Protein 4O66 (pdb70)

Foldseek 3Di:
DWDWDWADDDVDIDIGTADDPQLVVLQVVAPQWDADPRVRDIDGPPVCLVVSQVSQVPPPVDDDDRD/DWDWDWADDDPDIDIGTADDPQLVVQQVVFPQWDADPRVRDIDGDPVCLVVSQVSQVPDPPDDDDRD/DPDDWDWDWADDDPDIDIGTADDPQLVVLQVPFDQWDADPRVRDIDGDPVCLVVSQVSQVVDPVDDDDRD/DPDDWDWDWADDDPDIDIGTADDPQLVVLQVPAPQWDADPRRRDIDGPPVCLVVSQVSQVVDPVDDDDRD

Solvent-accessible surface area: 13552 Å² total; per-residue (Å²): 152,15,120,4,16,6,14,105,6,37,93,64,0,50,0,18,12,31,40,34,164,62,0,57,64,15,0,128,79,10,115,27,109,85,92,41,57,36,18,81,7,20,24,0,27,54,96,9,38,126,48,0,41,134,32,6,134,118,36,96,46,6,33,12,48,88,76,153,18,127,4,19,5,14,102,10,30,93,71,0,60,0,18,10,31,39,32,163,61,0,58,65,16,0,124,78,9,113,29,110,48,91,36,39,26,17,88,8,22,20,0,26,55,96,10,39,99,51,0,42,63,22,7,134,175,33,104,47,6,36,12,109,81,79,96,97,44,102,10,86,4,17,6,14,103,6,36,92,59,0,51,0,16,9,26,20,5,136,59,0,57,64,17,0,122,80,9,115,29,109,87,92,42,55,34,16,85,8,22,24,0,27,57,94,9,40,100,50,0,43,61,31,6,89,189,37,107,44,7,33,12,49,86,76,35,126,34,109,1,108,5,20,6,20,103,11,31,96,71,0,60,0,17,9,30,28,1,110,50,0,58,66,14,0,124,79,9,115,29,108,51,90,39,56,30,17,50,8,22,21,0,26,55,96,10,39,99,51,0,44,64,33,6,134,117,37,105,28,6,36,12,119,86,80

Secondary structure (DSSP, 8-state):
-EEEEEEEETTEEEEEE---HHHHHHHHH-TT-EEETTTTEEEEEGGGHHHHHHHHTT-TTEEEE--/-EEEEEEEETTEEEEEE---HHHHHHHHHSTT-EEETTTTEEEEEGGGHHHHHHHHTT-TTEEEE--/----EEEEEEEETTEEEEEE---HHHHHHHHH-TT-EEETTTTEEEEEGGGHHHHHHHHTT-TTEEEE--/--S-EEEEEEEETTEEEEEE---HHHHHHHHHSTT-EEETTTTEEEEEGGGHHHHHHHHTT-TTEEEE--

Sequence (274 aa):
FLRGACIKTGDRFRVKIGYNQELIAVFKSLPSRHYDSFTKTWDFSMSDYRALMKAVERLSTVSLKPLFLRGACIKTGDRFRVKIGYNQELIAVFKSLPSRHYDSFTKTWDFSMSDYRALMKAVERLSTVSLKPLNTGFLRGACIKTGDRFRVKIGYNQELIAVFKSLPSRHYDSFTKTWDFSMSDYRALMKAVERLSTVSLKPLNTGFLRGACIKTGDRFRVKIGYNQELIAVFKSLPSRHYDSFTKTWDFSMSDYRALMKAVERLSTVSLKPL

InterPro domains:
  IPR000330 SNF2, N-terminal domain [PF00176] (398-632)
  IPR001650 Helicase, C-terminal domain-like [PF00271] (673-780)
  IPR001650 Helicase, C-terminal domain-like [PS51194] (674-827)
  IPR001650 Helicase, C-terminal domain-like [SM00490] (697-780)
  IPR010003 HARP domain [PF07443] (214-268)
  IPR010003 HARP domain [PF07443] (302-356)
  IPR010003 HARP domain [PS51467] (199-269)
  IPR010003 HARP domain [PS51467] (286-357)
  IPR014001 Helicase superfamily 1/2, ATP-binding domain [PS51192] (404-559)
  IPR014001 Helicase superfamily 1/2, ATP-binding domain [SM00487] (391-564)
  IPR027417 P-loop containing nucleoside triphosphate hydrolase [G3DSA:3.40.50.300] (603-865)
  IPR027417 P-loop containing nucleoside triphosphate hydrolase [SSF52540] (394-604)
  IPR027417 P-loop containing nucleoside triphosphate hydrolase [SSF52540] (501-812)
  IPR038718 SNF2-like, N-terminal domain superfamily [G3DSA:3.40.50.10810] (365-577)
  IPR049730 SNF2/RAD5-like, C-terminal helicase domain [cd18793] (666-791)

Organism: Mus musculus (NCBI:txid10090)

Radius of gyration: 20.02 Å; Cα contacts (8 Å, |Δi|>4): 522; chains: 4; bounding box: 41×41×55 Å

Structure (mmCIF, N/CA/C/O backbone):
data_4O66
#
_entry.id   4O66
#
_cell.length_a   56.511
_cell.length_b   56.634
_cell.length_c   104.321
_cell.angle_alpha   90.00
_cell.angle_beta   90.00
_cell.angle_gamma   90.00
#
_symmetry.space_group_name_H-M   'P 21 21 21'
#
loop_
_entity.id
_entity.type
_entity.pdbx_description
1 polymer 'SWI/SNF-related matrix-associated actin-dependent regulator of chromatin subfamily A-like protein 1'
2 non-polymer 'SULFATE ION'
3 non-polymer 'SODIUM ION'
4 water water
#
loop_
_atom_site.group_PDB
_atom_site.id
_atom_site.type_symbol
_atom_site.label_atom_id
_atom_site.label_alt_id
_atom_site.label_comp_id
_atom_site.label_asym_id
_atom_site.label_entity_id
_atom_site.label_seq_id
_atom_site.pdbx_PDB_ins_code
_atom_site.Cartn_x
_atom_site.Cartn_y
_atom_site.Cartn_z
_atom_site.occupancy
_atom_site.B_iso_or_equiv
_atom_site.auth_seq_id
_atom_site.auth_comp_id
_atom_site.auth_asym_id
_atom_site.auth_atom_id
_atom_site.pdbx_PDB_model_num
ATOM 1 N N . PHE A 1 10 ? 4.812 1.217 26.633 1.00 39.26 202 PHE A N 1
ATOM 2 C CA . PHE A 1 10 ? 5.644 0.214 25.973 1.00 39.29 202 PHE A CA 1
ATOM 3 C C . PHE A 1 10 ? 4.988 -0.273 24.696 1.00 38.96 202 PHE A C 1
ATOM 4 O O . PHE A 1 10 ? 3.778 -0.515 24.680 1.00 38.38 202 PHE A O 1
ATOM 12 N N . LEU A 1 11 ? 5.796 -0.415 23.644 1.00 32.51 203 LEU A N 1
ATOM 13 C CA . LEU A 1 11 ? 5.345 -0.931 22.345 1.00 21.26 203 LEU A CA 1
ATOM 14 C C . LEU A 1 11 ? 6.202 -2.080 21.830 1.00 28.64 203 LEU A C 1
ATOM 15 O O . LEU A 1 11 ? 7.428 -1.998 21.853 1.00 32.17 203 LEU A O 1
ATOM 20 N N . ARG A 1 12 ? 5.558 -3.143 21.362 1.00 21.26 204 ARG A N 1
ATOM 21 C CA . ARG A 1 12 ? 6.252 -4.170 20.588 1.00 31.28 204 ARG A CA 1
ATOM 22 C C . ARG A 1 12 ? 5.934 -4.032 19.083 1.00 21.84 204 ARG A C 1
ATOM 23 O O . ARG A 1 12 ? 4.768 -3.918 18.712 1.00 21.56 204 ARG A O 1
ATOM 31 N N . GLY A 1 13 ? 6.967 -4.054 18.236 1.00 21.62 205 GLY A N 1
ATOM 32 C CA . GLY A 1 13 ? 6.801 -3.906 16.795 1.00 24.27 205 GLY A CA 1
ATOM 33 C C . GLY A 1 13 ? 7.756 -4.797 16.039 1.00 25.41 205 GLY A C 1
ATOM 34 O O . GLY A 1 13 ? 8.375 -5.667 16.636 1.00 19.08 205 GLY A O 1
ATOM 35 N N . ALA A 1 14 ? 7.890 -4.573 14.736 1.00 19.53 206 ALA A N 1
ATOM 36 C CA . ALA A 1 14 ? 8.656 -5.451 13.888 1.00 12.90 206 ALA A CA 1
ATOM 37 C C . ALA A 1 14 ? 9.218 -4.686 12.713 1.00 17.44 206 ALA A C 1
ATOM 38 O O . ALA A 1 14 ? 8.558 -3.785 12.197 1.00 16.37 206 ALA A O 1
ATOM 40 N N . CYS A 1 15 ? 10.437 -5.042 12.298 1.00 18.32 207 CYS A N 1
ATOM 41 C CA . CYS A 1 15 ? 11.015 -4.521 11.051 1.00 18.56 207 CYS A CA 1
ATOM 42 C C . CYS A 1 15 ? 10.587 -5.443 9.944 1.00 15.63 207 CYS A C 1
ATOM 43 O O . CYS A 1 15 ? 10.573 -6.658 10.146 1.00 16.72 207 CYS A O 1
ATOM 46 N N . ILE A 1 16 ? 10.202 -4.862 8.808 1.00 17.20 208 ILE A N 1
ATOM 47 C CA . ILE A 1 16 ? 9.690 -5.577 7.638 1.00 11.83 208 ILE A CA 1
ATOM 48 C C . ILE A 1 16 ? 10.558 -5.218 6.456 1.00 14.60 208 ILE A C 1
ATOM 49 O O . ILE A 1 16 ? 10.568 -4.073 6.042 1.00 13.23 208 ILE A O 1
ATOM 54 N N . LYS A 1 17 ? 11.272 -6.187 5.903 1.00 15.48 209 LYS A N 1
ATOM 55 C CA . LYS A 1 17 ? 12.179 -5.909 4.796 1.00 12.48 209 LYS A CA 1
ATOM 56 C C . LYS A 1 17 ? 11.404 -5.654 3.494 1.00 12.89 209 LYS A C 1
ATOM 57 O O . LYS A 1 17 ? 10.476 -6.409 3.152 1.00 16.69 209 LYS A O 1
ATOM 63 N N . THR A 1 18 ? 11.785 -4.592 2.799 1.00 14.44 210 THR A N 1
ATOM 64 C CA . THR A 1 18 ? 11.229 -4.225 1.512 1.00 12.88 210 THR A CA 1
ATOM 65 C C . THR A 1 18 ? 12.379 -3.871 0.590 1.00 16.47 210 THR A C 1
ATOM 66 O O . THR A 1 18 ? 12.727 -2.701 0.444 1.00 18.55 210 THR A O 1
ATOM 70 N N . GLY A 1 19 ? 12.987 -4.883 -0.033 1.00 19.16 211 GLY A N 1
ATOM 71 C CA . GLY A 1 19 ? 14.147 -4.634 -0.879 1.00 20.13 211 GLY A CA 1
ATOM 72 C C . GLY A 1 19 ? 15.328 -4.181 -0.041 1.00 25.27 211 GLY A C 1
ATOM 73 O O . GLY A 1 19 ? 15.657 -4.806 0.962 1.00 29.70 211 GLY A O 1
ATOM 74 N N . ASP A 1 20 ? 15.976 -3.093 -0.437 1.00 22.72 212 ASP A N 1
ATOM 75 C CA . ASP A 1 20 ? 17.129 -2.633 0.310 1.00 25.03 212 ASP A CA 1
ATOM 76 C C . ASP A 1 20 ? 16.695 -1.562 1.293 1.00 20.01 212 ASP A C 1
ATOM 77 O O . ASP A 1 20 ? 17.507 -0.741 1.706 1.00 20.13 212 ASP A O 1
ATOM 82 N N . ARG A 1 21 ? 15.401 -1.553 1.630 1.00 15.52 213 ARG A N 1
ATOM 83 C CA . ARG A 1 21 ? 14.901 -0.679 2.685 1.00 12.28 213 ARG A CA 1
ATOM 84 C C . ARG A 1 21 ? 14.088 -1.552 3.616 1.00 16.74 213 ARG A C 1
ATOM 85 O O . ARG A 1 21 ? 13.859 -2.731 3.318 1.00 18.02 213 ARG A O 1
ATOM 93 N N . PHE A 1 22 ? 13.650 -0.994 4.742 1.00 13.68 214 PHE A N 1
ATOM 94 C CA . PHE A 1 22 ? 12.766 -1.717 5.641 1.00 10.74 214 PHE A CA 1
ATOM 95 C C . PHE A 1 22 ? 11.823 -0.730 6.293 1.00 11.45 214 PHE A C 1
ATOM 96 O O . PHE A 1 22 ? 12.158 0.446 6.382 1.00 14.82 214 PHE A O 1
ATOM 104 N N . ARG A 1 23 ? 10.659 -1.219 6.743 1.00 16.40 215 ARG A N 1
ATOM 105 C CA . ARG A 1 23 ? 9.641 -0.429 7.442 1.00 13.42 215 ARG A CA 1
ATOM 106 C C . ARG A 1 23 ? 9.545 -0.861 8.891 1.00 12.11 215 ARG A C 1
ATOM 107 O O . ARG A 1 23 ? 9.834 -2.007 9.213 1.00 15.41 215 ARG A O 1
ATOM 115 N N . VAL A 1 24 ? 9.142 0.036 9.783 1.00 10.12 216 VAL A N 1
ATOM 116 C CA . VAL A 1 24 ? 8.903 -0.381 11.158 1.00 9.40 216 VAL A CA 1
ATOM 117 C C . VAL A 1 24 ? 7.400 -0.337 11.411 1.00 15.01 216 VAL A C 1
ATOM 118 O O . VAL A 1 24 ? 6.786 0.684 11.212 1.00 13.42 216 VAL A O 1
ATOM 122 N N . LYS A 1 25 ? 6.828 -1.472 11.823 1.00 19.61 217 LYS A N 1
ATOM 123 C CA . LYS A 1 25 ? 5.379 -1.627 12.030 1.00 16.56 217 LYS A CA 1
ATOM 124 C C . LYS A 1 25 ? 5.091 -1.927 13.477 1.00 24.51 217 LYS A C 1
ATOM 125 O O . LYS A 1 25 ? 5.695 -2.847 14.022 1.00 21.88 217 LYS A O 1
ATOM 131 N N . ILE A 1 26 ? 4.171 -1.190 14.105 1.00 16.34 218 ILE A N 1
ATOM 132 C CA . ILE A 1 26 ? 3.824 -1.487 15.505 1.00 20.34 218 ILE A CA 1
ATOM 133 C C . ILE A 1 26 ? 2.673 -2.497 15.615 1.00 18.24 218 ILE A C 1
ATOM 134 O O . ILE A 1 26 ? 1.678 -2.394 14.922 1.00 21.04 218 ILE A O 1
ATOM 139 N N . GLY A 1 27 ? 2.849 -3.504 16.460 1.00 20.27 219 GLY A N 1
ATOM 140 C CA . GLY A 1 27 ? 1.905 -4.614 16.541 1.00 12.20 219 GLY A CA 1
ATOM 141 C C . GLY A 1 27 ? 0.596 -4.197 17.199 1.00 18.88 219 GLY A C 1
ATOM 142 O O . GLY A 1 27 ? 0.507 -3.127 17.805 1.00 20.64 219 GLY A O 1
ATOM 143 N N . TYR A 1 28 ? -0.403 -5.068 17.111 1.00 16.19 220 TYR A N 1
ATOM 144 C CA . TYR A 1 28 ? -1.715 -4.865 17.724 1.00 19.13 220 TYR A CA 1
ATOM 145 C C . TYR A 1 28 ? -1.706 -5.496 19.108 1.00 24.73 220 TYR A C 1
ATOM 146 O O . TYR A 1 28 ? -0.657 -5.975 19.538 1.00 27.52 220 TYR A O 1
ATOM 155 N N . ASN A 1 29 ? -2.839 -5.490 19.806 1.00 25.08 221 ASN A N 1
ATOM 156 C CA . ASN A 1 29 ? -2.957 -6.222 21.072 1.00 19.16 221 ASN A CA 1
ATOM 157 C C . ASN A 1 29 ? -4.079 -7.242 20.979 1.00 21.95 221 ASN A C 1
ATOM 158 O O . ASN A 1 29 ? -4.761 -7.308 19.963 1.00 22.97 221 ASN A O 1
ATOM 163 N N . GLN A 1 30 ? -4.237 -8.057 22.012 1.00 23.19 222 GLN A N 1
ATOM 164 C CA . GLN A 1 30 ? -5.171 -9.169 21.986 1.00 16.77 222 GLN A CA 1
ATOM 165 C C . GLN A 1 30 ? -6.610 -8.705 21.766 1.00 19.79 222 GLN A C 1
ATOM 166 O O . GLN A 1 30 ? -7.334 -9.268 20.952 1.00 24.71 222 GLN A O 1
ATOM 172 N N . GLU A 1 31 ? -7.017 -7.662 22.476 1.00 21.25 223 GLU A N 1
ATOM 173 C CA . GLU A 1 31 ? -8.376 -7.137 22.376 1.00 28.56 223 GLU A CA 1
ATOM 174 C C . GLU A 1 31 ? -8.754 -6.711 20.989 1.00 26.91 223 GLU A C 1
ATOM 175 O O . GLU A 1 31 ? -9.847 -6.997 20.514 1.00 28.97 223 GLU A O 1
ATOM 181 N N . LEU A 1 32 ? -7.840 -5.986 20.361 1.00 26.81 224 LEU A N 1
ATOM 182 C CA . LEU A 1 32 ? -8.059 -5.404 19.051 1.00 23.99 224 LEU A CA 1
ATOM 183 C C . LEU A 1 32 ? -8.175 -6.472 18.001 1.00 12.27 224 LEU A C 1
ATOM 184 O O . LEU A 1 32 ? -9.066 -6.440 17.184 1.00 15.07 224 LEU A O 1
ATOM 189 N N . ILE A 1 33 ? -7.272 -7.438 18.035 1.00 23.58 225 ILE A N 1
ATOM 190 C CA . ILE A 1 33 ? -7.335 -8.542 17.093 1.00 22.09 225 ILE A CA 1
ATOM 191 C C . ILE A 1 33 ? -8.654 -9.314 17.233 1.00 17.80 225 ILE A C 1
ATOM 192 O O . ILE A 1 33 ? -9.213 -9.773 16.245 1.00 20.31 225 ILE A O 1
ATOM 197 N N . ALA A 1 34 ? -9.145 -9.455 18.463 1.00 19.88 226 ALA A N 1
ATOM 198 C CA . ALA A 1 34 ? -10.424 -10.096 18.690 1.00 16.51 226 ALA A CA 1
ATOM 199 C C . ALA A 1 34 ? -11.540 -9.335 17.965 1.00 21.75 226 ALA A C 1
ATOM 200 O O . ALA A 1 34 ? -12.371 -9.953 17.312 1.00 26.42 226 ALA A O 1
ATOM 202 N N . VAL A 1 35 ? -11.544 -8.000 18.075 1.00 16.58 227 VAL A N 1
ATOM 203 C CA . VAL A 1 35 ? -12.487 -7.179 17.326 1.00 16.04 227 VAL A CA 1
ATOM 204 C C . VAL A 1 35 ? -12.304 -7.434 15.844 1.00 13.50 227 VAL A C 1
ATOM 205 O O . VAL A 1 35 ? -13.274 -7.684 15.139 1.00 21.11 227 VAL A O 1
ATOM 209 N N . PHE A 1 36 ? -11.062 -7.387 15.370 1.00 16.05 228 PHE A N 1
ATOM 210 C CA . PHE A 1 36 ? -10.785 -7.587 13.945 1.00 13.16 228 PHE A CA 1
ATOM 211 C C . PHE A 1 36 ? -11.373 -8.879 13.422 1.00 15.49 228 PHE A C 1
ATOM 212 O O . PHE A 1 36 ? -11.900 -8.913 12.337 1.00 21.22 228 PHE A O 1
ATOM 220 N N . LYS A 1 37 ? -11.242 -9.964 14.173 1.00 19.11 229 LYS A N 1
ATOM 221 C CA . LYS A 1 37 ? -11.679 -11.270 13.696 1.00 18.19 229 LYS A CA 1
ATOM 222 C C . LYS A 1 37 ? -13.188 -11.448 13.781 1.00 19.19 229 LYS A C 1
ATOM 223 O O . LYS A 1 37 ? -13.752 -12.398 13.241 1.00 26.25 229 LYS A O 1
ATOM 229 N N . SER A 1 38 ? -13.854 -10.507 14.439 1.00 28.43 230 SER A N 1
ATOM 230 C CA . SER A 1 38 ? -15.309 -10.488 14.517 1.00 17.21 230 SER A CA 1
ATOM 231 C C . SER A 1 38 ? -15.962 -9.807 13.325 1.00 17.52 230 SER A C 1
ATOM 232 O O . SER A 1 38 ? -17.151 -9.937 13.085 1.00 20.09 230 SER A O 1
ATOM 235 N N . LEU A 1 39 ? -15.160 -9.095 12.549 1.00 22.38 231 LEU A N 1
ATOM 236 C CA . LEU A 1 39 ? -15.673 -8.322 11.447 1.00 15.70 231 LEU A CA 1
ATOM 237 C C . LEU A 1 39 ? -15.677 -9.118 10.153 1.00 15.06 231 LEU A C 1
ATOM 238 O O . LEU A 1 39 ? -14.656 -9.677 9.748 1.00 13.87 231 LEU A O 1
ATOM 243 N N . PRO A 1 40 ? -16.830 -9.177 9.488 1.00 13.40 232 PRO A N 1
ATOM 244 C CA . PRO A 1 40 ? -16.950 -10.017 8.295 1.00 14.03 232 PRO A CA 1
ATOM 245 C C . PRO A 1 40 ? -16.048 -9.641 7.103 1.00 14.80 232 PRO A C 1
ATOM 246 O O . PRO A 1 40 ? -15.663 -10.555 6.376 1.00 18.94 232 PRO A O 1
ATOM 250 N N . SER A 1 41 ? -15.683 -8.370 6.905 1.00 16.85 233 SER A N 1
ATOM 251 C CA . SER A 1 41 ? -14.893 -7.965 5.729 1.00 12.52 233 SER A CA 1
ATOM 252 C C . SER A 1 41 ? -13.394 -7.923 5.979 1.00 13.09 233 SER A C 1
ATOM 253 O O . SER A 1 41 ? -12.647 -7.503 5.110 1.00 13.29 233 SER A O 1
ATOM 256 N N . ARG A 1 42 ? -12.976 -8.385 7.146 1.00 18.28 234 ARG A N 1
ATOM 257 C CA . ARG A 1 42 ? -11.581 -8.367 7.589 1.00 15.52 234 ARG A CA 1
ATOM 258 C C . ARG A 1 42 ? -10.619 -9.016 6.595 1.00 16.79 234 ARG A C 1
ATOM 259 O O . ARG A 1 42 ? -10.936 -9.998 5.924 1.00 16.05 234 ARG A O 1
ATOM 267 N N . HIS A 1 43 ? -9.431 -8.433 6.508 1.00 14.05 235 HIS A N 1
ATOM 268 C CA . HIS A 1 43 ? -8.344 -8.973 5.705 1.00 14.15 235 HIS A CA 1
ATOM 269 C C . HIS A 1 43 ? -7.042 -8.693 6.418 1.00 11.15 235 HIS A C 1
ATOM 270 O O . HIS A 1 43 ? -6.788 -7.585 6.810 1.00 10.67 235 HIS A O 1
ATOM 277 N N . TYR A 1 44 ? -6.238 -9.732 6.626 1.00 10.84 236 TYR A N 1
ATOM 278 C CA . TYR A 1 44 ? -4.892 -9.527 7.149 1.00 13.77 236 TYR A CA 1
ATOM 279 C C . TYR A 1 44 ? -3.829 -9.681 6.070 1.00 11.29 236 TYR A C 1
ATOM 280 O O . TYR A 1 44 ? -3.784 -10.686 5.356 1.00 9.50 236 TYR A O 1
ATOM 289 N N . ASP A 1 45 ? -2.989 -8.660 5.933 1.00 12.44 237 ASP A N 1
ATOM 290 C CA . ASP A 1 45 ? -1.837 -8.722 5.050 1.00 12.76 237 ASP A CA 1
ATOM 291 C C . ASP A 1 45 ? -0.659 -9.217 5.854 1.00 14.36 237 ASP A C 1
ATOM 292 O O . ASP A 1 45 ? -0.143 -8.458 6.666 1.00 15.14 237 ASP A O 1
ATOM 297 N N . SER A 1 46 ? -0.247 -10.472 5.640 1.00 12.60 238 SER A N 1
ATOM 298 C CA . SER A 1 46 ? 0.829 -11.054 6.447 1.00 22.31 238 SER A CA 1
ATOM 299 C C . SER A 1 46 ? 2.217 -10.537 6.069 1.00 14.77 238 SER A C 1
ATOM 300 O O . SER A 1 46 ? 3.148 -10.667 6.850 1.00 20.59 238 SER A O 1
ATOM 303 N N . PHE A 1 47 ? 2.347 -9.957 4.875 1.00 10.83 239 PHE A N 1
ATOM 304 C CA . PHE A 1 47 ? 3.576 -9.265 4.488 1.00 13.73 239 PHE A CA 1
ATOM 305 C C . PHE A 1 47 ? 3.712 -7.925 5.228 1.00 9.35 239 PHE A C 1
ATOM 306 O O . PHE A 1 47 ? 4.698 -7.703 5.871 1.00 19.42 239 PHE A O 1
ATOM 314 N N . THR A 1 48 ? 2.705 -7.054 5.171 1.00 14.95 240 THR A N 1
ATOM 315 C CA . THR A 1 48 ? 2.809 -5.766 5.840 1.00 10.97 240 THR A CA 1
ATOM 316 C C . THR A 1 48 ? 2.424 -5.774 7.303 1.00 9.02 240 THR A C 1
ATOM 317 O O . THR A 1 48 ? 2.647 -4.789 7.991 1.00 15.63 240 THR A O 1
ATOM 321 N N . LYS A 1 49 ? 1.889 -6.891 7.769 1.00 9.24 241 LYS A N 1
ATOM 322 C CA . LYS A 1 49 ? 1.420 -7.029 9.153 1.00 16.73 241 LYS A CA 1
ATOM 323 C C . LYS A 1 49 ? 0.278 -6.037 9.497 1.00 15.81 241 LYS A C 1
ATOM 324 O O . LYS A 1 49 ? 0.175 -5.539 10.629 1.00 18.07 241 LYS A O 1
ATOM 330 N N . THR A 1 50 ? -0.562 -5.761 8.500 1.00 12.20 242 THR A N 1
ATOM 331 C CA . THR A 1 50 ? -1.642 -4.767 8.640 1.00 12.97 242 THR A CA 1
ATOM 332 C C . THR A 1 50 ? -3.004 -5.360 8.316 1.00 10.15 242 THR A C 1
ATOM 333 O O . THR A 1 50 ? -3.115 -6.108 7.364 1.00 13.11 242 THR A O 1
ATOM 337 N N . TRP A 1 51 ? -4.027 -4.961 9.078 1.00 10.24 243 TRP A N 1
ATOM 338 C CA . TRP A 1 51 ? -5.420 -5.376 8.860 1.00 12.46 243 TRP A CA 1
ATOM 339 C C . TRP A 1 51 ? -6.189 -4.328 8.081 1.00 8.18 243 TRP A C 1
ATOM 340 O O . TRP A 1 51 ? -6.058 -3.141 8.341 1.00 14.40 243 TRP A O 1
ATOM 351 N N . ASP A 1 52 ? -6.961 -4.743 7.107 1.00 10.36 244 ASP A N 1
ATOM 352 C CA . ASP A 1 52 ? -7.860 -3.789 6.481 1.00 11.63 244 ASP A CA 1
ATOM 353 C C . ASP A 1 52 ? -9.267 -4.362 6.399 1.00 11.77 244 ASP A C 1
ATOM 354 O O . ASP A 1 52 ? -9.466 -5.582 6.532 1.00 15.92 244 ASP A O 1
ATOM 359 N N . PHE A 1 53 ? -10.234 -3.484 6.170 1.00 13.92 245 PHE A N 1
ATOM 360 C CA . PHE A 1 53 ? -11.662 -3.770 6.268 1.00 9.74 245 PHE A CA 1
ATOM 361 C C . PHE A 1 53 ? -12.421 -2.998 5.201 1.00 10.19 245 PHE A C 1
ATOM 362 O O . PHE A 1 53 ? -11.942 -1.993 4.741 1.00 11.95 245 PHE A O 1
ATOM 370 N N . SER A 1 54 ? -13.593 -3.476 4.794 1.00 13.00 246 SER A N 1
ATOM 371 C CA . SER A 1 54 ? -14.514 -2.662 4.021 1.00 15.20 246 SER A CA 1
ATOM 372 C C . SER A 1 54 ? -14.983 -1.459 4.854 1.00 11.77 246 SER A C 1
ATOM 373 O O . SER A 1 54 ? -15.087 -1.522 6.077 1.00 11.08 246 SER A O 1
ATOM 376 N N . MET A 1 55 ? -15.253 -0.348 4.190 1.00 16.31 247 MET A N 1
ATOM 377 C CA . MET A 1 55 ? -15.951 0.744 4.848 1.00 11.95 247 MET A CA 1
ATOM 378 C C . MET A 1 55 ? -17.283 0.282 5.480 1.00 14.15 247 MET A C 1
ATOM 379 O O . MET A 1 55 ? -17.760 0.852 6.463 1.00 13.80 247 MET A O 1
ATOM 384 N N . SER A 1 56 ? -17.874 -0.775 4.945 1.00 13.56 248 SER A N 1
ATOM 385 C CA . SER A 1 56 ? -19.099 -1.321 5.531 1.00 16.51 248 SER A CA 1
ATOM 386 C C . SER A 1 56 ? -18.895 -1.774 6.981 1.00 20.78 248 SER A C 1
ATOM 387 O O . SER A 1 56 ? -19.851 -1.814 7.757 1.00 17.17 248 SER A O 1
ATOM 390 N N . ASP A 1 57 ? -17.647 -2.073 7.367 1.00 15.81 249 ASP A N 1
ATOM 391 C CA . ASP A 1 57 ? -17.366 -2.452 8.746 1.00 10.69 249 ASP A CA 1
ATOM 392 C C . ASP A 1 57 ? -16.836 -1.356 9.618 1.00 13.02 249 ASP A C 1
ATOM 393 O O . ASP A 1 57 ? -16.546 -1.609 10.776 1.00 16.24 249 ASP A O 1
ATOM 398 N N . TYR A 1 58 ? -16.721 -0.145 9.084 1.00 10.30 250 TYR A N 1
ATOM 399 C CA . TYR A 1 58 ? -16.074 0.939 9.821 1.00 10.77 250 TYR A CA 1
ATOM 400 C C . TYR A 1 58 ? -16.802 1.289 11.103 1.00 11.13 250 TYR A C 1
ATOM 401 O O . TYR A 1 58 ? -16.180 1.378 12.172 1.00 11.37 250 TYR A O 1
ATOM 410 N N . ARG A 1 59 ? -18.120 1.487 11.011 1.00 14.39 251 ARG A N 1
ATOM 411 C CA . ARG A 1 59 ? -18.900 1.914 12.181 1.00 12.85 251 ARG A CA 1
ATOM 412 C C . ARG A 1 59 ? -18.854 0.833 13.283 1.00 16.06 251 ARG A C 1
ATOM 413 O O . ARG A 1 59 ? -18.691 1.143 14.456 1.00 19.47 251 ARG A O 1
ATOM 417 N N . ALA A 1 60 ? -18.946 -0.430 12.888 1.00 19.14 252 ALA A N 1
ATOM 418 C CA . ALA A 1 60 ? -18.871 -1.552 13.825 1.00 20.20 252 ALA A CA 1
ATOM 419 C C . ALA A 1 60 ? -17.530 -1.606 14.522 1.00 21.07 252 ALA A C 1
ATOM 420 O O . ALA A 1 60 ? -17.475 -1.806 15.733 1.00 21.21 252 ALA A O 1
ATOM 422 N N . LEU A 1 61 ? -16.440 -1.428 13.774 1.00 15.07 253 LEU A N 1
ATOM 423 C CA . LEU A 1 61 ? -15.121 -1.408 14.377 1.00 7.37 253 LEU A CA 1
ATOM 424 C C . LEU A 1 61 ? -14.988 -0.326 15.431 1.00 20.89 253 LEU A C 1
ATOM 425 O O . LEU A 1 61 ? -14.504 -0.575 16.548 1.00 22.15 253 LEU A O 1
ATOM 430 N N . MET A 1 62 ? -15.448 0.878 15.088 1.00 12.20 254 MET A N 1
ATOM 431 C CA . MET A 1 62 ? -15.242 2.011 15.946 1.00 21.44 254 MET A CA 1
ATOM 432 C C . MET A 1 62 ? -16.088 1.837 17.212 1.00 17.30 254 MET A C 1
ATOM 433 O O . MET A 1 62 ? -15.669 2.203 18.327 1.00 20.31 254 MET A O 1
ATOM 438 N N . LYS A 1 63 ? -17.265 1.240 17.031 1.00 25.29 255 LYS A N 1
ATOM 439 C CA . LYS A 1 63 ? -18.188 0.935 18.130 1.00 20.60 255 LYS A CA 1
ATOM 440 C C . LYS A 1 63 ? -17.628 -0.106 19.084 1.00 24.14 255 LYS A C 1
ATOM 441 O O . LYS A 1 63 ? -17.789 0.022 20.289 1.00 26.95 255 LYS A O 1
ATOM 447 N N . ALA A 1 64 ? -16.965 -1.139 18.560 1.00 19.04 256 ALA A N 1
ATOM 448 C CA . ALA A 1 64 ? -16.372 -2.139 19.446 1.00 20.11 256 ALA A CA 1
ATOM 449 C C . ALA A 1 64 ? -15.186 -1.574 20.193 1.00 29.09 256 ALA A C 1
ATOM 450 O O . ALA A 1 64 ? -14.931 -1.932 21.339 1.00 34.08 256 ALA A O 1
ATOM 452 N N . VAL A 1 65 ? -14.453 -0.682 19.548 1.00 22.14 257 VAL A N 1
ATOM 453 C CA . VAL A 1 65 ? -13.236 -0.165 20.143 1.00 23.69 257 VAL A CA 1
ATOM 454 C C . VAL A 1 65 ? -13.515 0.855 21.265 1.00 28.63 257 VAL A C 1
ATOM 455 O O . VAL A 1 65 ? -12.737 1.008 22.206 1.00 38.12 257 VAL A O 1
ATOM 459 N N . GLU A 1 66 ? -14.649 1.535 21.186 1.00 34.88 258 GLU A N 1
ATOM 460 C CA . GLU A 1 66 ? -14.998 2.504 22.209 1.00 42.23 258 GLU A CA 1
ATOM 461 C C . GLU A 1 66 ? -15.219 1.815 23.555 1.00 35.18 258 GLU A C 1
ATOM 462 O O . GLU A 1 66 ? -15.193 2.460 24.603 1.00 48.47 258 GLU A O 1
ATOM 468 N N . ARG A 1 67 ? -15.401 0.497 23.514 1.00 40.15 259 ARG A N 1
ATOM 469 C CA . ARG A 1 67 ? -15.673 -0.313 24.702 1.00 37.53 259 ARG A CA 1
ATOM 470 C C . ARG A 1 67 ? -14.405 -0.927 25.267 1.00 39.51 259 ARG A C 1
ATOM 471 O O . ARG A 1 67 ? -14.406 -1.545 26.338 1.00 39.98 259 ARG A O 1
ATOM 475 N N . LEU A 1 68 ? -13.318 -0.756 24.532 1.00 35.19 260 LEU A N 1
ATOM 476 C CA . LEU A 1 68 ? -12.038 -1.262 24.965 1.00 29.28 260 LEU A CA 1
ATOM 477 C C . LEU A 1 68 ? -11.267 -0.139 25.624 1.00 44.85 260 LEU A C 1
ATOM 478 O O . LEU A 1 68 ? -11.066 0.924 25.033 1.00 42.26 260 LEU A O 1
ATOM 483 N N . SER A 1 69 ? -10.842 -0.376 26.855 1.00 43.98 261 SER A N 1
ATOM 484 C CA . SER A 1 69 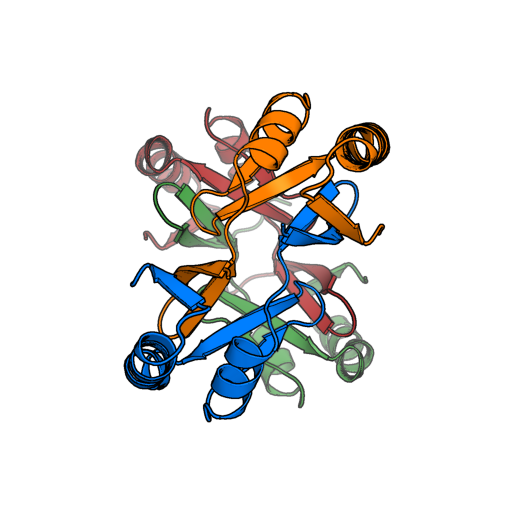? -10.114 0.629 27.587 1.00 33.02 261 SER A CA 1
ATOM 485 C C . SER A 1 69 ? -8.648 0.584 27.208 1.00 35.14 261 SER A C 1
ATOM 486 O O . SER A 1 69 ? -7.891 1.479 27.561 1.00 38.20 261 SER A O 1
ATOM 488 N N . THR A 1 70 ? -8.234 -0.444 26.479 1.00 31.33 262 THR A N 1
ATOM 489 C CA . THR A 1 70 ? -6.831 -0.515 26.088 1.00 41.24 262 THR A CA 1
ATOM 490 C C . THR A 1 70 ? -6.585 -0.141 24.638 1.00 31.76 262 THR A C 1
ATOM 491 O O . THR A 1 70 ? -5.468 -0.264 24.168 1.00 44.75 262 THR A O 1
ATOM 495 N N . VAL A 1 71 ? -7.620 0.306 23.931 1.00 38.48 263 VAL A N 1
ATOM 496 C CA . VAL A 1 71 ? -7.461 0.742 22.538 1.00 46.86 263 VAL A CA 1
ATOM 497 C C . VAL A 1 71 ? -8.183 2.058 22.272 1.00 34.76 263 VAL A C 1
ATOM 498 O O . VAL A 1 71 ? -9.318 2.252 22.697 1.00 41.62 263 VAL A O 1
ATOM 502 N N . SER A 1 72 ? -7.517 2.961 21.567 1.00 38.20 264 SER A N 1
ATOM 503 C CA . SER A 1 72 ? -8.135 4.205 21.133 1.00 33.45 264 SER A CA 1
ATOM 504 C C . SER A 1 72 ? -7.798 4.456 19.664 1.00 32.64 264 SER A C 1
ATOM 505 O O . SER A 1 72 ? -6.622 4.475 19.326 1.00 22.17 264 SER A O 1
ATOM 508 N N . LEU A 1 73 ? -8.793 4.633 18.788 1.00 16.31 265 LEU A N 1
ATOM 509 C CA . LEU A 1 73 ? -8.472 4.824 17.365 1.00 15.93 265 LEU A CA 1
ATOM 510 C C . LEU A 1 73 ? -8.927 6.170 16.828 1.00 19.71 265 LEU A C 1
ATOM 511 O O . LEU A 1 73 ? -10.056 6.570 17.014 1.00 21.14 265 LEU A O 1
ATOM 516 N N . LYS A 1 74 ? -8.027 6.865 16.160 1.00 16.44 266 LYS A N 1
ATOM 517 C CA . LYS A 1 74 ? -8.357 8.081 15.416 1.00 17.39 266 LYS A CA 1
ATOM 518 C C . LYS A 1 74 ? -9.306 7.735 14.273 1.00 21.91 266 LYS A C 1
ATOM 519 O O . LYS A 1 74 ? -8.967 6.913 13.415 1.00 16.26 266 LYS A O 1
ATOM 522 N N . PRO A 1 75 ? -10.497 8.364 14.248 1.00 17.84 267 PRO A N 1
ATOM 523 C CA . PRO A 1 75 ? -11.440 8.144 13.163 1.00 13.65 267 PRO A CA 1
ATOM 524 C C . PRO A 1 75 ? -10.862 8.636 11.846 1.00 19.97 267 PRO A C 1
ATOM 525 O O . PRO A 1 75 ? -10.063 9.560 11.803 1.00 23.88 267 PRO A O 1
ATOM 529 N N . LEU A 1 76 ? -11.227 7.995 10.761 1.00 14.78 268 LEU A N 1
ATOM 530 C CA . LEU A 1 76 ? -10.850 8.533 9.497 1.00 16.70 268 LEU A CA 1
ATOM 531 C C . LEU A 1 76 ? -11.795 9.663 9.160 1.00 22.02 268 LEU A C 1
ATOM 532 O O . LEU A 1 76 ? -11.440 10.486 8.347 1.00 26.14 268 LEU A O 1
ATOM 537 N N . PHE B 1 10 ? -1.997 -0.528 26.694 1.00 50.46 202 PHE B N 1
ATOM 538 C CA . PHE B 1 10 ? -2.837 0.414 25.962 1.00 46.19 202 PHE B CA 1
ATOM 539 C C . PHE B 1 10 ? -2.155 0.811 24.661 1.00 46.40 202 PHE B C 1
ATOM 540 O O . PHE B 1 10 ? -0.942 1.018 24.630 1.00 51.27 202 PHE B O 1
ATOM 548 N N . LEU B 1 11 ? -2.950 0.915 23.597 1.00 43.80 203 LEU B N 1
ATOM 549 C CA . LEU B 1 11 ? -2.485 1.395 22.287 1.00 36.30 203 LEU B CA 1
ATOM 550 C C . LEU B 1 11 ? -3.361 2.504 21.706 1.00 29.76 203 LEU B C 1
ATOM 551 O O . LEU B 1 11 ? -4.583 2.411 21.726 1.00 37.89 203 LEU B O 1
ATOM 556 N N . ARG B 1 12 ? -2.717 3.543 21.184 1.00 40.65 204 ARG B N 1
ATOM 557 C CA . ARG B 1 12 ? -3.385 4.540 20.352 1.00 35.07 204 ARG B CA 1
ATOM 558 C C . ARG B 1 12 ? -3.047 4.316 18.857 1.00 30.40 204 ARG B C 1
ATOM 559 O O . ARG B 1 12 ? -1.869 4.225 18.480 1.00 30.27 204 ARG B O 1
ATOM 567 N N . GLY B 1 13 ? -4.069 4.240 18.012 1.00 18.90 205 GLY B N 1
ATOM 568 C CA . GLY B 1 13 ? -3.863 4.067 16.590 1.00 16.48 205 GLY B CA 1
ATOM 569 C C . GLY B 1 13 ? -4.757 4.961 15.757 1.00 20.12 205 GLY B C 1
ATOM 570 O O . GLY B 1 13 ? -5.335 5.928 16.265 1.00 20.30 205 GLY B O 1
ATOM 571 N N . ALA B 1 14 ? -4.853 4.648 14.468 1.00 13.77 206 ALA B N 1
ATOM 572 C CA . ALA B 1 14 ? -5.631 5.463 13.530 1.00 13.27 206 ALA B CA 1
ATOM 573 C C . ALA B 1 14 ? -6.197 4.616 12.411 1.00 16.56 206 ALA B C 1
ATOM 574 O O . ALA B 1 14 ? -5.536 3.691 11.928 1.00 12.71 206 ALA B O 1
ATOM 576 N N . CYS B 1 15 ? -7.417 4.944 11.979 1.00 20.01 207 CYS B N 1
ATOM 577 C CA . CYS B 1 15 ? -7.960 4.391 10.724 1.00 15.38 207 CYS B CA 1
ATOM 578 C C . CYS B 1 15 ? -7.540 5.233 9.549 1.00 13.76 207 CYS B C 1
ATOM 579 O O . CYS B 1 15 ? -7.527 6.435 9.622 1.00 22.61 207 CYS B O 1
ATOM 582 N N . ILE B 1 16 ? -7.190 4.584 8.460 1.00 18.44 208 ILE B N 1
ATOM 583 C CA . ILE B 1 16 ? -6.645 5.231 7.281 1.00 15.69 208 ILE B CA 1
ATOM 584 C C . ILE B 1 16 ? -7.494 4.794 6.121 1.00 15.52 208 ILE B C 1
ATOM 585 O O . ILE B 1 16 ? -7.485 3.620 5.750 1.00 14.01 208 ILE B O 1
ATOM 590 N N . LYS B 1 17 ? -8.211 5.732 5.541 1.00 12.24 209 LYS B N 1
ATOM 591 C CA . LYS B 1 17 ? -9.075 5.471 4.417 1.00 12.89 209 LYS B CA 1
ATOM 592 C C . LYS B 1 17 ? -8.333 5.160 3.107 1.00 9.75 209 LYS B C 1
ATOM 593 O O . LYS B 1 17 ? -7.470 5.906 2.660 1.00 10.68 209 LYS B O 1
ATOM 599 N N . THR B 1 18 ? -8.714 4.062 2.483 1.00 13.95 210 THR B N 1
ATOM 600 C CA . THR B 1 18 ? -8.140 3.615 1.228 1.00 13.24 210 THR B CA 1
ATOM 601 C C . THR B 1 18 ? -9.305 3.223 0.316 1.00 12.36 210 THR B C 1
ATOM 602 O O . THR B 1 18 ? -9.683 2.064 0.217 1.00 15.02 210 THR B O 1
ATOM 606 N N . GLY B 1 19 ? -9.902 4.219 -0.332 1.00 16.19 211 GLY B N 1
ATOM 607 C CA . GLY B 1 19 ? -11.055 3.985 -1.181 1.00 10.06 211 GLY B CA 1
ATOM 608 C C . GLY B 1 19 ? -12.273 3.548 -0.375 1.00 15.69 211 GLY B C 1
ATOM 609 O O . GLY B 1 19 ? -12.651 4.184 0.607 1.00 15.40 211 GLY B O 1
ATOM 610 N N . ASP B 1 20 ? -12.880 2.433 -0.745 1.00 18.91 212 ASP B N 1
ATOM 611 C CA . ASP B 1 20 ? -13.996 1.918 0.051 1.00 22.25 212 ASP B CA 1
ATOM 612 C C . ASP B 1 20 ? -13.552 0.878 1.086 1.00 16.25 212 ASP B C 1
ATOM 613 O O . ASP B 1 20 ? -14.358 0.076 1.562 1.00 16.72 212 ASP B O 1
ATOM 618 N N . ARG B 1 21 ? -12.253 0.876 1.395 1.00 14.86 213 ARG B N 1
ATOM 619 C CA . ARG B 1 21 ? -11.739 0.109 2.522 1.00 13.72 213 ARG B CA 1
ATOM 620 C C . ARG B 1 21 ? -10.943 1.022 3.435 1.00 12.08 213 ARG B C 1
ATOM 621 O O . ARG B 1 21 ? -10.720 2.179 3.105 1.00 12.87 213 ARG B O 1
ATOM 629 N N . PHE B 1 22 ? -10.505 0.508 4.577 1.00 9.42 214 PHE B N 1
ATOM 630 C CA . PHE B 1 22 ? -9.664 1.295 5.462 1.00 8.09 214 PHE B CA 1
ATOM 631 C C . PHE B 1 22 ? -8.720 0.335 6.170 1.00 9.26 214 PHE B C 1
ATOM 632 O O . PHE B 1 22 ? -9.026 -0.861 6.274 1.00 13.58 214 PHE B O 1
ATOM 640 N N . ARG B 1 23 ? -7.568 0.845 6.612 1.00 10.97 215 ARG B N 1
ATOM 641 C CA . ARG B 1 23 ? -6.575 0.077 7.370 1.00 11.89 215 ARG B CA 1
ATOM 642 C C . ARG B 1 23 ? -6.517 0.608 8.781 1.00 11.91 215 ARG B C 1
ATOM 643 O O . ARG B 1 23 ? -6.816 1.782 8.982 1.00 15.75 215 ARG B O 1
ATOM 651 N N . VAL B 1 24 ? -6.104 -0.220 9.739 1.00 9.28 216 VAL B N 1
ATOM 652 C CA . VAL B 1 24 ? -5.842 0.250 11.090 1.00 7.15 216 VAL B CA 1
ATOM 653 C C . VAL B 1 24 ? -4.342 0.217 11.333 1.00 11.95 216 VAL B C 1
ATOM 654 O O . VAL B 1 24 ? -3.707 -0.835 11.186 1.00 15.00 216 VAL B O 1
ATOM 658 N N . LYS B 1 25 ? -3.778 1.369 11.679 1.00 10.56 217 LYS B N 1
ATOM 659 C CA . LYS B 1 25 ? -2.335 1.524 11.948 1.00 14.97 217 LYS B CA 1
ATOM 660 C C . LYS B 1 25 ? -2.065 1.926 13.378 1.00 16.38 217 LYS B C 1
ATOM 661 O O . LYS B 1 25 ? -2.627 2.904 13.843 1.00 16.68 217 LYS B O 1
ATOM 667 N N . ILE B 1 26 ? -1.191 1.206 14.067 1.00 13.62 218 ILE B N 1
ATOM 668 C CA . ILE B 1 26 ? -0.888 1.602 15.444 1.00 12.22 218 ILE B CA 1
ATOM 669 C C . ILE B 1 26 ? 0.244 2.625 15.476 1.00 11.85 218 ILE B C 1
ATOM 670 O O . ILE B 1 26 ? 1.252 2.469 14.775 1.00 20.22 218 ILE B O 1
ATOM 675 N N . GLY B 1 27 ? 0.076 3.679 16.265 1.00 17.65 219 GLY B N 1
ATOM 676 C CA . GLY B 1 27 ? 1.048 4.758 16.341 1.00 15.72 219 GLY B CA 1
ATOM 677 C C . GLY B 1 27 ? 2.332 4.405 17.077 1.00 17.75 219 GLY B C 1
ATOM 678 O O . GLY B 1 27 ? 2.419 3.372 17.724 1.00 20.23 219 GLY B O 1
ATOM 679 N N . TYR B 1 28 ? 3.320 5.289 16.982 1.00 17.40 220 TYR B N 1
ATOM 680 C CA . TYR B 1 28 ? 4.628 5.127 17.617 1.00 18.49 220 TYR B CA 1
ATOM 681 C C . TYR B 1 28 ? 4.632 5.797 18.982 1.00 20.05 220 TYR B C 1
ATOM 682 O O . TYR B 1 28 ? 3.580 6.247 19.420 1.00 29.18 220 TYR B O 1
ATOM 691 N N . ASN B 1 29 ? 5.770 5.836 19.678 1.00 14.86 221 ASN B N 1
ATOM 692 C CA . ASN B 1 29 ? 5.851 6.622 20.902 1.00 15.28 221 ASN B CA 1
ATOM 693 C C . ASN B 1 29 ? 6.954 7.638 20.755 1.00 24.94 221 ASN B C 1
ATOM 694 O O . ASN B 1 29 ? 7.653 7.650 19.720 1.00 20.79 221 ASN B O 1
ATOM 699 N N . GLN B 1 30 ? 7.055 8.536 21.738 1.00 20.05 222 GLN B N 1
ATOM 700 C CA . GLN B 1 30 ? 8.008 9.662 21.683 1.00 29.66 222 GLN B CA 1
ATOM 701 C C . GLN B 1 30 ? 9.450 9.159 21.501 1.00 15.28 222 GLN B C 1
ATOM 702 O O . GLN B 1 30 ? 10.214 9.692 20.694 1.00 20.19 222 GLN B O 1
ATOM 708 N N . GLU B 1 31 ? 9.819 8.145 22.257 1.00 16.66 223 GLU B N 1
ATOM 709 C CA . GLU B 1 31 ? 11.189 7.622 22.239 1.00 19.69 223 GLU B CA 1
ATOM 710 C C . GLU B 1 31 ? 11.611 7.133 20.877 1.00 16.64 223 GLU B C 1
ATOM 711 O O . GLU B 1 31 ? 12.703 7.413 20.407 1.00 14.52 223 GLU B O 1
ATOM 717 N N . LEU B 1 32 ? 10.714 6.380 20.268 1.00 17.74 224 LEU B N 1
ATOM 718 C CA . LEU B 1 32 ? 10.947 5.717 18.996 1.00 15.25 224 LEU B CA 1
ATOM 719 C C . LEU B 1 32 ? 11.030 6.725 17.892 1.00 12.72 224 LEU B C 1
ATOM 720 O O . LEU B 1 32 ? 11.887 6.621 17.032 1.00 14.33 224 LEU B O 1
ATOM 725 N N . ILE B 1 33 ? 10.146 7.724 17.913 1.00 16.13 225 ILE B N 1
ATOM 726 C CA . ILE B 1 33 ? 10.220 8.789 16.919 1.00 13.98 225 ILE B CA 1
ATOM 727 C C . ILE B 1 33 ? 11.540 9.581 17.006 1.00 12.78 225 ILE B C 1
ATOM 728 O O . ILE B 1 33 ? 12.076 10.014 15.980 1.00 13.00 225 ILE B O 1
ATOM 733 N N . ALA B 1 34 ? 12.022 9.797 18.226 1.00 11.11 226 ALA B N 1
ATOM 734 C CA . ALA B 1 34 ? 13.313 10.423 18.434 1.00 13.18 226 ALA B CA 1
ATOM 735 C C . ALA B 1 34 ? 14.430 9.648 17.760 1.00 11.62 226 ALA B C 1
ATOM 736 O O . ALA B 1 34 ? 15.309 10.260 17.130 1.00 18.10 226 ALA B O 1
ATOM 738 N N . VAL B 1 35 ? 14.404 8.314 17.901 1.00 14.70 227 VAL B N 1
ATOM 739 C CA . VAL B 1 35 ? 15.380 7.434 17.230 1.00 16.99 227 VAL B CA 1
ATOM 740 C C . VAL B 1 35 ? 15.218 7.553 15.726 1.00 14.99 227 VAL B C 1
ATOM 741 O O . VAL B 1 35 ? 16.180 7.763 15.023 1.00 13.49 227 VAL B O 1
ATOM 745 N N . PHE B 1 36 ? 13.994 7.441 15.235 1.00 9.97 228 PHE B N 1
ATOM 746 C CA . PHE B 1 36 ? 13.741 7.628 13.819 1.00 7.32 228 PHE B CA 1
ATOM 747 C C . PHE B 1 36 ? 14.350 8.924 13.238 1.00 17.38 228 PHE B C 1
ATOM 748 O O . PHE B 1 36 ? 14.907 8.925 12.154 1.00 12.92 228 PHE B O 1
ATOM 756 N N . LYS B 1 37 ? 14.181 10.043 13.930 1.00 14.47 229 LYS B N 1
ATOM 757 C CA . LYS B 1 37 ? 14.616 11.304 13.385 1.00 9.96 229 LYS B CA 1
ATOM 758 C C . LYS B 1 37 ? 16.115 11.494 13.500 1.00 9.44 229 LYS B C 1
ATOM 759 O O . LYS B 1 37 ? 16.654 12.403 12.924 1.00 17.15 229 LYS B O 1
ATOM 765 N N . SER B 1 38 ? 16.790 10.590 14.192 1.00 15.18 230 SER B N 1
ATOM 766 C CA . SER B 1 38 ? 18.246 10.616 14.288 1.00 17.24 230 SER B CA 1
ATOM 767 C C . SER B 1 38 ? 18.926 9.910 13.136 1.00 14.71 230 SER B C 1
ATOM 768 O O . SER B 1 38 ? 20.116 10.059 12.924 1.00 12.93 230 SER B O 1
ATOM 771 N N . LEU B 1 39 ? 18.149 9.131 12.397 1.00 15.11 231 LEU B N 1
ATOM 772 C CA . LEU B 1 39 ? 18.699 8.279 11.353 1.00 9.70 231 LEU B CA 1
ATOM 773 C C . LEU B 1 39 ? 18.702 8.999 10.020 1.00 11.70 231 LEU B C 1
ATOM 774 O O . LEU B 1 39 ? 17.694 9.550 9.610 1.00 10.95 231 LEU B O 1
ATOM 779 N N . PRO B 1 40 ? 19.861 9.036 9.355 1.00 14.76 232 PRO B N 1
ATOM 780 C CA . PRO B 1 40 ? 20.017 9.814 8.121 1.00 10.23 232 PRO B CA 1
ATOM 781 C C . PRO B 1 40 ? 19.153 9.362 6.926 1.00 17.28 232 PRO B C 1
ATOM 782 O O . PRO B 1 40 ? 18.836 10.225 6.120 1.00 14.19 232 PRO B O 1
ATOM 786 N N . SER B 1 41 ? 18.749 8.087 6.817 1.00 9.75 233 SER B N 1
ATOM 787 C CA . SER B 1 41 ? 18.020 7.620 5.648 1.00 10.22 233 SER B CA 1
ATOM 788 C C . SER B 1 41 ? 16.502 7.603 5.868 1.00 11.12 233 SER B C 1
ATOM 789 O O . SER B 1 41 ? 15.760 7.134 5.005 1.00 12.77 233 SER B O 1
ATOM 792 N N . ARG B 1 42 ? 16.067 8.159 7.002 1.00 14.08 234 ARG B N 1
ATOM 793 C CA . ARG B 1 42 ? 14.663 8.146 7.459 1.00 16.37 234 ARG B CA 1
ATOM 794 C C . ARG B 1 42 ? 13.732 8.704 6.403 1.00 14.77 234 ARG B C 1
ATOM 795 O O . ARG B 1 42 ? 14.122 9.583 5.606 1.00 12.10 234 ARG B O 1
ATOM 803 N N . HIS B 1 43 ? 12.522 8.128 6.357 1.00 12.05 235 HIS B N 1
ATOM 804 C CA . HIS B 1 43 ? 11.443 8.592 5.490 1.00 10.49 235 HIS B CA 1
ATOM 805 C C . HIS B 1 43 ? 10.115 8.331 6.153 1.00 12.83 235 HIS B C 1
ATOM 806 O O . HIS B 1 43 ? 9.837 7.214 6.540 1.00 12.95 235 HIS B O 1
ATOM 813 N N . TYR B 1 44 ? 9.308 9.374 6.321 1.00 12.30 236 TYR B N 1
ATOM 814 C CA . TYR B 1 44 ? 7.968 9.212 6.881 1.00 15.66 236 TYR B CA 1
ATOM 815 C C . TYR B 1 44 ? 6.943 9.300 5.768 1.00 14.08 236 TYR B C 1
ATOM 816 O O . TYR B 1 44 ? 6.999 10.221 4.957 1.00 14.96 236 TYR B O 1
ATOM 825 N N . ASP B 1 45 ? 6.068 8.307 5.698 1.00 10.86 237 ASP B N 1
ATOM 826 C CA . ASP B 1 45 ? 4.889 8.335 4.847 1.00 12.78 237 ASP B CA 1
ATOM 827 C C . ASP B 1 45 ? 3.708 8.828 5.671 1.00 11.97 237 ASP B C 1
ATOM 828 O O . ASP B 1 45 ? 3.157 8.084 6.517 1.00 11.83 237 ASP B O 1
ATOM 833 N N . SER B 1 46 ? 3.322 10.082 5.432 1.00 16.86 238 SER B N 1
ATOM 834 C CA . SER B 1 46 ? 2.230 10.719 6.155 1.00 14.22 238 SER B CA 1
ATOM 835 C C . SER B 1 46 ? 0.847 10.168 5.775 1.00 11.73 238 SER B C 1
ATOM 836 O O . SER B 1 46 ? -0.086 10.321 6.565 1.00 17.82 238 SER B O 1
ATOM 839 N N . PHE B 1 47 ? 0.713 9.550 4.609 1.00 15.35 239 PHE B N 1
ATOM 840 C CA . PHE B 1 47 ? -0.539 8.875 4.239 1.00 11.38 239 PHE B CA 1
ATOM 841 C C . PHE B 1 47 ? -0.701 7.607 5.043 1.00 10.65 239 PHE B C 1
ATOM 842 O O . PHE B 1 47 ? -1.692 7.473 5.740 1.00 10.22 239 PHE B O 1
ATOM 850 N N . THR B 1 48 ? 0.281 6.698 5.010 1.00 11.62 240 THR B N 1
ATOM 851 C CA . 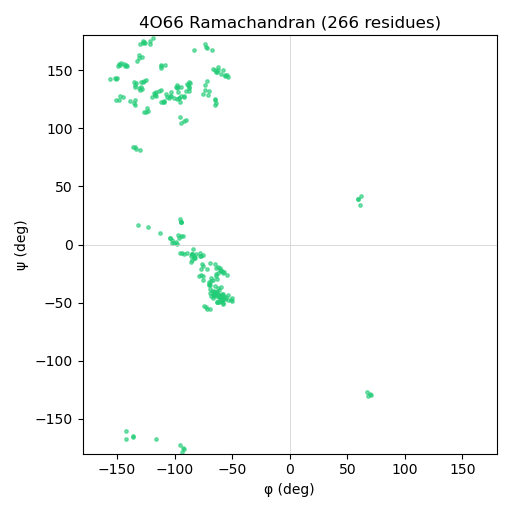THR B 1 48 ? 0.156 5.429 5.724 1.00 15.59 240 THR B CA 1
ATOM 852 C C . THR B 1 48 ? 0.508 5.508 7.212 1.00 12.04 240 THR B C 1
ATOM 853 O O . THR B 1 48 ? 0.224 4.584 7.956 1.00 15.23 240 THR B O 1
ATOM 857 N N . LYS B 1 49 ? 1.104 6.622 7.625 1.00 12.92 241 LYS B N 1
ATOM 858 C CA . LYS B 1 49 ? 1.623 6.825 8.995 1.00 14.65 241 LYS B CA 1
ATOM 859 C C . LYS B 1 49 ? 2.752 5.827 9.361 1.00 16.36 241 LYS B C 1
ATOM 860 O O . LYS B 1 49 ? 2.810 5.314 10.489 1.00 20.65 241 LYS B O 1
ATOM 866 N N . THR B 1 50 ? 3.655 5.594 8.416 1.00 9.72 242 THR B N 1
ATOM 867 C CA . THR B 1 50 ? 4.698 4.599 8.579 1.00 14.91 242 THR B CA 1
ATOM 868 C C . THR B 1 50 ? 6.055 5.188 8.261 1.00 12.65 242 THR B C 1
ATOM 869 O O . THR B 1 50 ? 6.195 5.934 7.301 1.00 10.73 242 THR B O 1
ATOM 873 N N . TRP B 1 51 ? 7.049 4.813 9.060 1.00 9.56 243 TRP B N 1
ATOM 874 C CA . TRP B 1 51 ? 8.447 5.185 8.835 1.00 10.30 243 TRP B CA 1
ATOM 875 C C . TRP B 1 51 ? 9.189 4.063 8.132 1.00 8.46 243 TRP B C 1
ATOM 876 O O . TRP B 1 51 ? 8.997 2.910 8.482 1.00 13.63 243 TRP B O 1
ATOM 887 N N . ASP B 1 52 ? 9.969 4.388 7.114 1.00 11.11 244 ASP B N 1
ATOM 888 C CA . ASP B 1 52 ? 10.912 3.440 6.545 1.00 13.25 244 ASP B CA 1
ATOM 889 C C . ASP B 1 52 ? 12.352 4.025 6.447 1.00 8.83 244 ASP B C 1
ATOM 890 O O . ASP B 1 52 ? 12.545 5.235 6.461 1.00 10.46 244 ASP B O 1
ATOM 895 N N . PHE B 1 53 ? 13.335 3.135 6.312 1.00 10.97 245 PHE B N 1
ATOM 896 C CA . PHE B 1 53 ? 14.781 3.429 6.362 1.00 9.85 245 PHE B CA 1
ATOM 897 C C . PHE B 1 53 ? 15.532 2.577 5.345 1.00 12.61 245 PHE B C 1
ATOM 898 O O . PHE B 1 53 ? 15.064 1.493 4.977 1.00 8.68 245 PHE B O 1
ATOM 906 N N . SER B 1 54 ? 16.689 3.062 4.906 1.00 9.33 246 SER B N 1
ATOM 907 C CA . SER B 1 54 ? 17.655 2.222 4.211 1.00 9.95 246 SER B CA 1
ATOM 908 C C . SER B 1 54 ? 18.099 1.049 5.097 1.00 11.89 246 SER B C 1
ATOM 909 O O . SER B 1 54 ? 18.202 1.155 6.328 1.00 10.30 246 SER B O 1
ATOM 912 N N . MET B 1 55 ? 18.383 -0.075 4.478 1.00 14.60 247 MET B N 1
ATOM 913 C CA . MET B 1 55 ? 19.050 -1.129 5.223 1.00 13.25 247 MET B CA 1
ATOM 914 C C . MET B 1 55 ? 20.377 -0.641 5.832 1.00 12.62 247 MET B C 1
ATOM 915 O O . MET B 1 55 ? 20.809 -1.166 6.838 1.00 15.09 247 MET B O 1
ATOM 920 N N . SER B 1 56 ? 20.983 0.404 5.270 1.00 15.08 248 SER B N 1
ATOM 921 C CA . SER B 1 56 ? 22.221 0.946 5.833 1.00 11.52 248 SER B CA 1
ATOM 922 C C . SER B 1 56 ? 22.011 1.483 7.258 1.00 16.60 248 SER B C 1
ATOM 923 O O . SER B 1 56 ? 22.984 1.578 8.005 1.00 15.33 248 SER B O 1
ATOM 926 N N . ASP B 1 57 ? 20.755 1.777 7.649 1.00 13.77 249 ASP B N 1
ATOM 927 C CA . ASP B 1 57 ? 20.453 2.255 8.998 1.00 13.87 249 ASP B CA 1
ATOM 928 C C . ASP B 1 57 ? 19.871 1.182 9.920 1.00 11.85 249 ASP B C 1
ATOM 929 O O . ASP B 1 57 ? 19.587 1.451 11.074 1.00 11.77 249 ASP B O 1
ATOM 934 N N . TYR B 1 58 ? 19.722 -0.045 9.421 1.00 13.56 250 TYR B N 1
ATOM 935 C CA . TYR B 1 58 ? 19.084 -1.093 10.200 1.00 7.62 250 TYR B CA 1
ATOM 936 C C . TYR B 1 58 ? 19.801 -1.383 11.500 1.00 7.49 250 TYR B C 1
ATOM 937 O O . TYR B 1 58 ? 19.178 -1.412 12.550 1.00 8.77 250 TYR B O 1
ATOM 946 N N . ARG B 1 59 ? 21.117 -1.565 11.446 1.00 13.60 251 ARG B N 1
ATOM 947 C CA . ARG B 1 59 ? 21.894 -1.914 12.650 1.00 13.56 251 ARG B CA 1
ATOM 948 C C . ARG B 1 59 ? 21.882 -0.768 13.673 1.00 8.58 251 ARG B C 1
ATOM 949 O O . ARG B 1 59 ? 21.692 -0.998 14.868 1.00 13.09 251 ARG B O 1
ATOM 952 N N . ALA B 1 60 ? 22.043 0.469 13.206 1.00 13.83 252 ALA B N 1
ATOM 953 C CA . ALA B 1 60 ? 21.925 1.641 14.085 1.00 13.58 252 ALA B CA 1
ATOM 954 C C . ALA B 1 60 ? 20.542 1.723 14.742 1.00 12.45 252 ALA B C 1
ATOM 955 O O . ALA B 1 60 ? 20.458 1.964 15.946 1.00 12.16 252 ALA B O 1
ATOM 957 N N . LEU B 1 61 ? 19.465 1.477 13.986 1.00 10.82 253 LEU B N 1
ATOM 958 C CA . LEU B 1 61 ? 18.114 1.509 14.562 1.00 9.72 253 LEU B CA 1
ATOM 959 C C . LEU B 1 61 ? 17.939 0.496 15.689 1.00 16.78 253 LEU B C 1
ATOM 960 O O . LEU B 1 61 ? 17.444 0.829 16.778 1.00 9.52 253 LEU B O 1
ATOM 965 N N . MET B 1 62 ? 18.398 -0.737 15.421 1.00 15.52 254 MET B N 1
ATOM 966 C CA . MET B 1 62 ? 18.245 -1.835 16.341 1.00 12.22 254 MET B CA 1
ATOM 967 C C . MET B 1 62 ? 19.094 -1.592 17.600 1.00 9.43 254 MET B C 1
ATOM 968 O O . MET B 1 62 ? 18.673 -1.905 18.700 1.00 14.04 254 MET B O 1
ATOM 973 N N . LYS B 1 63 ? 20.301 -1.060 17.408 1.00 17.42 255 LYS B N 1
ATOM 974 C CA . LYS B 1 63 ? 21.181 -0.629 18.515 1.00 16.62 255 LYS B CA 1
ATOM 975 C C . LYS B 1 63 ? 20.580 0.464 19.410 1.00 20.60 255 LYS B C 1
ATOM 976 O O . LYS B 1 63 ? 20.669 0.394 20.621 1.00 23.82 255 LYS B O 1
ATOM 979 N N . ALA B 1 64 ? 19.986 1.489 18.817 1.00 16.00 256 ALA B N 1
ATOM 980 C CA . ALA B 1 64 ? 19.341 2.530 19.619 1.00 17.67 256 ALA B CA 1
ATOM 981 C C . ALA B 1 64 ? 18.113 2.039 20.372 1.00 20.48 256 ALA B C 1
ATOM 982 O O . ALA B 1 64 ? 17.806 2.555 21.455 1.00 26.45 256 ALA B O 1
ATOM 984 N N . VAL B 1 65 ? 17.416 1.050 19.807 1.00 15.98 257 VAL B N 1
ATOM 985 C CA . VAL B 1 65 ? 16.192 0.585 20.411 1.00 19.16 257 VAL B CA 1
ATOM 986 C C . VAL B 1 65 ? 16.466 -0.322 21.619 1.00 24.73 257 VAL B C 1
ATOM 987 O O . VAL B 1 65 ? 15.658 -0.427 22.557 1.00 27.84 257 VAL B O 1
ATOM 991 N N . GLU B 1 66 ? 17.625 -0.958 21.618 1.00 26.09 258 GLU B N 1
ATOM 992 C CA . GLU B 1 66 ? 17.927 -1.918 22.659 1.00 24.57 258 GLU B CA 1
ATOM 993 C C . GLU B 1 66 ? 18.124 -1.179 23.999 1.00 30.04 258 GLU B C 1
ATOM 994 O O . GLU B 1 66 ? 18.049 -1.762 25.089 1.00 33.09 258 GLU B O 1
ATOM 1000 N N . ARG B 1 67 ? 18.311 0.131 23.896 1.00 28.41 259 ARG B N 1
ATOM 1001 C CA . ARG B 1 67 ? 18.510 1.009 25.035 1.00 33.01 259 ARG B CA 1
ATOM 1002 C C . ARG B 1 67 ? 17.221 1.649 25.551 1.00 42.18 259 ARG B C 1
ATOM 1003 O O . ARG B 1 67 ? 17.197 2.323 26.587 1.00 36.35 259 ARG B O 1
ATOM 1011 N N . LEU B 1 68 ? 16.145 1.450 24.810 1.00 37.06 260 LEU B N 1
ATOM 1012 C CA . LEU B 1 68 ? 14.853 1.966 25.205 1.00 28.01 260 LEU B CA 1
ATOM 1013 C C . LEU B 1 68 ? 14.119 0.863 25.915 1.00 28.88 260 LEU B C 1
ATOM 1014 O O . LEU B 1 68 ? 13.993 -0.246 25.392 1.00 35.81 260 LEU B O 1
ATOM 1019 N N . SER B 1 69 ? 13.661 1.160 27.117 1.00 25.93 261 SER B N 1
ATOM 1020 C CA . SER B 1 69 ? 12.896 0.198 27.877 1.00 29.94 261 SER B CA 1
ATOM 1021 C C . SER B 1 69 ? 11.413 0.207 27.478 1.00 31.55 261 SER B C 1
ATOM 1022 O O . SER B 1 69 ? 10.659 -0.687 27.858 1.00 33.23 261 SER B O 1
ATOM 1025 N N . THR B 1 70 ? 10.999 1.189 26.690 1.00 24.95 262 THR B N 1
ATOM 1026 C CA . THR B 1 70 ? 9.617 1.226 26.249 1.00 34.13 262 THR B CA 1
ATOM 1027 C C . THR B 1 70 ? 9.398 0.791 24.807 1.00 34.09 262 THR B C 1
ATOM 1028 O O . THR B 1 70 ? 8.268 0.912 24.290 1.00 25.23 262 THR B O 1
ATOM 1032 N N . VAL B 1 71 ? 10.454 0.315 24.146 1.00 24.64 263 VAL B N 1
ATOM 1033 C CA . VAL B 1 71 ? 10.302 -0.204 22.790 1.00 27.02 263 VAL B CA 1
ATOM 1034 C C . VAL B 1 71 ? 11.017 -1.535 22.663 1.00 19.15 263 VAL B C 1
ATOM 1035 O O . VAL B 1 71 ? 12.088 -1.701 23.211 1.00 21.10 263 VAL B O 1
ATOM 1039 N N . SER B 1 72 ? 10.392 -2.484 21.973 1.00 16.84 264 SER B N 1
ATOM 1040 C CA . SER B 1 72 ? 11.023 -3.741 21.602 1.00 29.17 264 SER B CA 1
ATOM 1041 C C . SER B 1 72 ? 10.727 -4.045 20.128 1.00 31.37 264 SER B C 1
ATOM 1042 O O . SER B 1 72 ? 9.564 -4.144 19.765 1.00 29.14 264 SER B O 1
ATOM 1045 N N . LEU B 1 73 ? 11.740 -4.169 19.266 1.00 19.80 265 LEU B N 1
ATOM 1046 C CA . LEU B 1 73 ? 11.434 -4.517 17.866 1.00 18.22 265 LEU B CA 1
ATOM 1047 C C . LEU B 1 73 ? 11.908 -5.913 17.422 1.00 16.39 265 LEU B C 1
ATOM 1048 O O . LEU B 1 73 ? 13.057 -6.275 17.614 1.00 17.29 265 LEU B O 1
ATOM 1053 N N . LYS B 1 74 ? 11.027 -6.648 16.767 1.00 18.90 266 LYS B N 1
ATOM 1054 C CA . LYS B 1 74 ? 11.381 -7.885 16.087 1.00 19.81 266 LYS B CA 1
ATOM 1055 C C . LYS B 1 74 ? 12.326 -7.624 14.938 1.00 12.71 266 LYS B C 1
ATOM 1056 O O . LYS B 1 74 ? 11.972 -6.934 13.983 1.00 15.82 266 LYS B O 1
ATOM 1062 N N . PRO B 1 75 ? 13.521 -8.228 1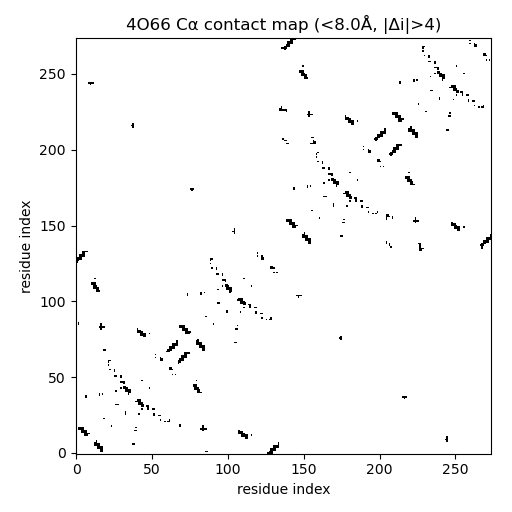4.986 1.00 16.26 267 PRO B N 1
ATOM 1063 C CA . PRO B 1 75 ? 14.502 -8.088 13.910 1.00 11.92 267 PRO B CA 1
ATOM 1064 C C . PRO B 1 75 ? 13.980 -8.647 12.623 1.00 16.16 267 PRO B C 1
ATOM 1065 O O . PRO B 1 75 ? 13.137 -9.573 12.611 1.00 18.76 267 PRO B O 1
ATOM 1069 N N . LEU B 1 76 ? 14.464 -8.121 11.522 1.00 12.08 268 LEU B N 1
ATOM 1070 C CA . LEU B 1 76 ? 14.028 -8.686 10.264 1.00 22.62 268 LEU B CA 1
ATOM 1071 C C . LEU B 1 76 ? 14.939 -9.843 9.945 1.00 27.40 268 LEU B C 1
ATOM 1072 O O . LEU B 1 76 ? 14.511 -10.752 9.256 1.00 27.23 268 LEU B O 1
ATOM 1077 N N . ASN C 1 7 ? 12.689 2.504 -24.241 1.00 31.17 199 ASN C N 1
ATOM 1078 C CA . ASN C 1 7 ? 11.278 2.226 -24.012 1.00 26.86 199 ASN C CA 1
ATOM 1079 C C . ASN C 1 7 ? 10.517 3.516 -24.209 1.00 23.96 199 ASN C C 1
ATOM 1080 O O . ASN C 1 7 ? 10.373 4.310 -23.298 1.00 17.36 199 ASN C O 1
ATOM 1085 N N . THR C 1 8 ? 10.026 3.706 -25.417 1.00 19.60 200 THR C N 1
ATOM 1086 C CA . THR C 1 8 ? 9.514 4.994 -25.843 1.00 20.62 200 THR C CA 1
ATOM 1087 C C . THR C 1 8 ? 8.052 4.912 -26.315 1.00 26.23 200 THR C C 1
ATOM 1088 O O . THR C 1 8 ? 7.527 5.822 -26.949 1.00 20.01 200 THR C O 1
ATOM 1092 N N . GLY C 1 9 ? 7.391 3.809 -25.986 1.00 20.96 201 GLY C N 1
ATOM 1093 C CA . GLY C 1 9 ? 6.060 3.570 -26.484 1.00 21.74 201 GLY C CA 1
ATOM 1094 C C . GLY C 1 9 ? 5.070 4.294 -25.606 1.00 20.67 201 GLY C C 1
ATOM 1095 O O . GLY C 1 9 ? 5.417 4.709 -24.498 1.00 18.40 201 GLY C O 1
ATOM 1096 N N . PHE C 1 10 ? 3.837 4.385 -26.079 1.00 20.57 202 PHE C N 1
ATOM 1097 C CA . PHE C 1 10 ? 2.791 5.117 -25.381 1.00 25.74 202 PHE C CA 1
ATOM 1098 C C . PHE C 1 10 ? 2.292 4.369 -24.154 1.00 12.20 202 PHE C C 1
ATOM 1099 O O . PHE C 1 10 ? 2.079 3.183 -24.215 1.00 16.30 202 PHE C O 1
ATOM 1107 N N . LEU C 1 11 ? 2.095 5.114 -23.065 1.00 15.32 203 LEU C N 1
ATOM 1108 C CA . LEU C 1 11 ? 1.495 4.617 -21.831 1.00 13.47 203 LEU C CA 1
ATOM 1109 C C . LEU C 1 11 ? 0.367 5.509 -21.329 1.00 15.57 203 LEU C C 1
ATOM 1110 O O . LEU C 1 11 ? 0.536 6.731 -21.267 1.00 20.38 203 LEU C O 1
ATOM 1115 N N . ARG C 1 12 ? -0.755 4.907 -20.959 1.00 12.97 204 ARG C N 1
ATOM 1116 C CA . ARG C 1 12 ? -1.786 5.574 -20.180 1.00 13.03 204 ARG C CA 1
ATOM 1117 C C . ARG C 1 12 ? -1.647 5.192 -18.679 1.00 11.50 204 ARG C C 1
ATOM 1118 O O . ARG C 1 12 ? -1.489 4.025 -18.340 1.00 17.67 204 ARG C O 1
ATOM 1126 N N . GLY C 1 13 ? -1.748 6.171 -17.782 1.00 12.73 205 GLY C N 1
ATOM 1127 C CA . GLY C 1 13 ? -1.702 5.870 -16.360 1.00 12.12 205 GLY C CA 1
ATOM 1128 C C . GLY C 1 13 ? -2.667 6.745 -15.595 1.00 13.40 205 GLY C C 1
ATOM 1129 O O . GLY C 1 13 ? -3.581 7.301 -16.192 1.00 15.73 205 GLY C O 1
ATOM 1130 N N . ALA C 1 14 ? -2.461 6.877 -14.288 1.00 10.32 206 ALA C N 1
ATOM 1131 C CA . ALA C 1 14 ? -3.387 7.582 -13.435 1.00 13.89 206 ALA C CA 1
ATOM 1132 C C . ALA C 1 14 ? -2.657 8.069 -12.208 1.00 12.95 206 ALA C C 1
ATOM 1133 O O . ALA C 1 14 ? -1.802 7.374 -11.688 1.00 15.00 206 ALA C O 1
ATOM 1135 N N . CYS C 1 15 ? -3.015 9.261 -11.750 1.00 9.18 207 CYS C N 1
ATOM 1136 C CA . CYS C 1 15 ? -2.536 9.757 -10.468 1.00 14.42 207 CYS C CA 1
ATOM 1137 C C . CYS C 1 15 ? -3.493 9.332 -9.387 1.00 9.44 207 CYS C C 1
ATOM 1138 O O . CYS C 1 15 ? -4.699 9.397 -9.570 1.00 12.17 207 CYS C O 1
ATOM 1141 N N . ILE C 1 16 ? -2.943 8.913 -8.265 1.00 10.67 208 ILE C N 1
ATOM 1142 C CA . ILE C 1 16 ? -3.685 8.379 -7.145 1.00 14.20 208 ILE C CA 1
ATOM 1143 C C . ILE C 1 16 ? -3.314 9.170 -5.939 1.00 7.89 208 ILE C C 1
ATOM 1144 O O . ILE C 1 16 ? -2.168 9.096 -5.503 1.00 9.50 208 IL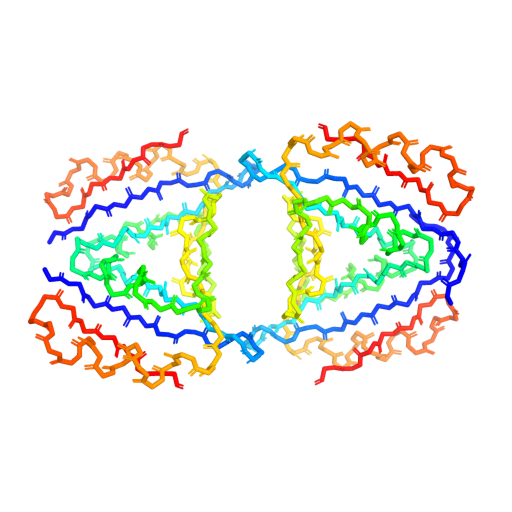E C O 1
ATOM 1149 N N . LYS C 1 17 ? -4.272 9.902 -5.401 1.00 14.95 209 LYS C N 1
ATOM 1150 C CA . LYS C 1 17 ? -4.077 10.741 -4.213 1.00 12.36 209 LYS C CA 1
ATOM 1151 C C . LYS C 1 17 ? -3.891 9.896 -2.949 1.00 8.30 209 LYS C C 1
ATOM 1152 O O . LYS C 1 17 ? -4.601 8.948 -2.706 1.00 13.41 209 LYS C O 1
ATOM 1158 N N . THR C 1 18 ? -2.874 10.245 -2.181 1.00 15.16 210 THR C N 1
ATOM 1159 C CA . THR C 1 18 ? -2.566 9.614 -0.921 1.00 12.34 210 THR C CA 1
ATOM 1160 C C . THR C 1 18 ? -2.247 10.747 0.045 1.00 14.18 210 THR C C 1
ATOM 1161 O O . THR C 1 18 ? -1.088 11.097 0.224 1.00 14.46 210 THR C O 1
ATOM 1165 N N . GLY C 1 19 ? -3.275 11.339 0.643 1.00 14.42 211 GLY C N 1
ATOM 1166 C CA . GLY C 1 19 ? -3.063 12.451 1.555 1.00 20.96 211 GLY C CA 1
ATOM 1167 C C . GLY C 1 19 ? -2.624 13.682 0.796 1.00 18.99 211 GLY C C 1
ATOM 1168 O O . GLY C 1 19 ? -3.260 14.049 -0.190 1.00 16.03 211 GLY C O 1
ATOM 1169 N N . ASP C 1 20 ? -1.546 14.320 1.235 1.00 16.50 212 ASP C N 1
ATOM 1170 C CA . ASP C 1 20 ? -1.016 15.497 0.539 1.00 14.53 212 ASP C CA 1
ATOM 1171 C C . ASP C 1 20 ? 0.080 15.109 -0.440 1.00 10.44 212 ASP C C 1
ATOM 1172 O O . ASP C 1 20 ? 0.886 15.947 -0.831 1.00 14.21 212 ASP C O 1
ATOM 1177 N N . ARG C 1 21 ? 0.124 13.831 -0.815 1.00 13.36 213 ARG C N 1
ATOM 1178 C CA . ARG C 1 21 ? 1.015 13.368 -1.868 1.00 11.56 213 ARG C CA 1
ATOM 1179 C C . ARG C 1 21 ? 0.197 12.594 -2.883 1.00 7.87 213 ARG C C 1
ATOM 1180 O O . ARG C 1 21 ? -0.974 12.374 -2.691 1.00 11.25 213 ARG C O 1
ATOM 1188 N N . PHE C 1 22 ? 0.809 12.179 -3.978 1.00 10.00 214 PHE C N 1
ATOM 1189 C CA . PHE C 1 22 ? 0.082 11.327 -4.927 1.00 12.26 214 PHE C CA 1
ATOM 1190 C C . PHE C 1 22 ? 1.068 10.422 -5.600 1.00 7.92 214 PHE C C 1
ATOM 1191 O O . PHE C 1 22 ? 2.245 10.780 -5.650 1.00 12.77 214 PHE C O 1
ATOM 1199 N N . ARG C 1 23 ? 0.602 9.240 -6.066 1.00 11.02 215 ARG C N 1
ATOM 1200 C CA . ARG C 1 23 ? 1.415 8.249 -6.804 1.00 8.27 215 ARG C CA 1
ATOM 1201 C C . ARG C 1 23 ? 1.000 8.224 -8.250 1.00 10.75 215 ARG C C 1
ATOM 1202 O O . ARG C 1 23 ? -0.143 8.513 -8.569 1.00 15.16 215 ARG C O 1
ATOM 1210 N N . VAL C 1 24 ? 1.887 7.826 -9.132 1.00 9.72 216 VAL C N 1
ATOM 1211 C CA . VAL C 1 24 ? 1.539 7.636 -10.530 1.00 7.59 216 VAL C CA 1
ATOM 1212 C C . VAL C 1 24 ? 1.610 6.155 -10.864 1.00 10.51 216 VAL C C 1
ATOM 1213 O O . VAL C 1 24 ? 2.627 5.517 -10.689 1.00 12.83 216 VAL C O 1
ATOM 1217 N N . LYS C 1 25 ? 0.501 5.610 -11.350 1.00 14.62 217 LYS C N 1
ATOM 1218 C CA . LYS C 1 25 ? 0.349 4.168 -11.592 1.00 14.26 217 LYS C CA 1
ATOM 1219 C C . LYS C 1 25 ? 0.059 3.920 -13.066 1.00 15.40 217 LYS C C 1
ATOM 1220 O O . LYS C 1 25 ? -0.864 4.497 -13.617 1.00 15.42 217 LYS C O 1
ATOM 1226 N N . ILE C 1 26 ? 0.827 3.061 -13.709 1.00 13.40 218 ILE C N 1
ATOM 1227 C CA . ILE C 1 26 ? 0.590 2.794 -15.129 1.00 16.02 218 ILE C CA 1
ATOM 1228 C C . ILE C 1 26 ? -0.449 1.660 -15.312 1.00 15.66 218 ILE C C 1
ATOM 1229 O O . ILE C 1 26 ? -0.373 0.599 -14.693 1.00 14.80 218 ILE C O 1
ATOM 1234 N N . GLY C 1 27 ? -1.427 1.910 -16.176 1.00 16.31 219 GLY C N 1
ATOM 1235 C CA . GLY C 1 27 ? -2.520 0.969 -16.380 1.00 14.08 219 GLY C CA 1
ATOM 1236 C C . GLY C 1 27 ? -2.074 -0.324 -17.043 1.00 17.02 219 GLY C C 1
ATOM 1237 O O . GLY C 1 27 ? -0.959 -0.413 -17.559 1.00 12.42 219 GLY C O 1
ATOM 1238 N N . TYR C 1 28 ? -2.964 -1.320 -17.016 1.00 13.83 220 TYR C N 1
ATOM 1239 C CA . TYR C 1 28 ? -2.778 -2.624 -17.657 1.00 17.51 220 TYR C CA 1
ATOM 1240 C C . TYR C 1 28 ? -3.399 -2.582 -19.039 1.00 15.57 220 TYR C C 1
ATOM 1241 O O . TYR C 1 28 ? -3.902 -1.535 -19.419 1.00 16.90 220 TYR C O 1
ATOM 1250 N N . ASN C 1 29 ? -3.364 -3.685 -19.793 1.00 9.31 221 ASN C N 1
ATOM 1251 C CA . ASN C 1 29 ? -4.032 -3.722 -21.095 1.00 9.81 221 ASN C CA 1
ATOM 1252 C C . ASN C 1 29 ? -5.088 -4.792 -21.070 1.00 8.40 221 ASN C C 1
ATOM 1253 O O . ASN C 1 29 ? -5.286 -5.435 -20.057 1.00 9.85 221 ASN C O 1
ATOM 1258 N N . GLN C 1 30 ? -5.820 -4.929 -22.153 1.00 12.53 222 GLN C N 1
ATOM 1259 C CA . GLN C 1 30 ? -6.962 -5.839 -22.207 1.00 26.40 222 GLN C CA 1
ATOM 1260 C C . GLN C 1 30 ? -6.523 -7.310 -22.023 1.00 14.37 222 GLN C C 1
ATOM 1261 O O . GLN C 1 30 ? -7.095 -8.021 -21.232 1.00 14.96 222 GLN C O 1
ATOM 1267 N N . GLU C 1 31 ? -5.516 -7.728 -22.776 1.00 19.98 223 GLU C N 1
ATOM 1268 C CA . GLU C 1 31 ? -4.937 -9.048 -22.674 1.00 19.39 223 GLU C CA 1
ATOM 1269 C C . GLU C 1 31 ? -4.563 -9.476 -21.284 1.00 19.84 223 GLU C C 1
ATOM 1270 O O . GLU C 1 31 ? -4.851 -10.604 -20.884 1.00 19.87 223 GLU C O 1
ATOM 1276 N N . LEU C 1 32 ? -3.853 -8.589 -20.594 1.00 15.43 224 LEU C N 1
ATOM 1277 C CA . LEU C 1 32 ? -3.270 -8.891 -19.301 1.00 15.93 224 LEU C CA 1
ATOM 1278 C C . LEU C 1 32 ? -4.374 -9.061 -18.270 1.00 13.97 224 LEU C C 1
ATOM 1279 O O . LEU C 1 32 ? -4.360 -9.988 -17.484 1.00 15.38 224 LEU C O 1
ATOM 1284 N N . ILE C 1 33 ? -5.352 -8.168 -18.293 1.00 19.63 225 ILE C N 1
ATOM 1285 C CA . ILE C 1 33 ? -6.474 -8.243 -17.369 1.00 11.64 225 ILE C CA 1
ATOM 1286 C C . ILE C 1 33 ? -7.258 -9.565 -17.576 1.00 13.53 225 ILE C C 1
ATOM 1287 O O . ILE C 1 33 ? -7.682 -10.178 -16.610 1.00 13.74 225 ILE C O 1
ATOM 1292 N N . ALA C 1 34 ? -7.417 -9.997 -18.832 1.00 12.74 226 ALA C N 1
ATOM 1293 C CA . ALA C 1 34 ? -8.035 -11.278 -19.142 1.00 16.45 226 ALA C CA 1
ATOM 1294 C C . ALA C 1 34 ? -7.296 -12.412 -18.444 1.00 15.05 226 ALA C C 1
ATOM 1295 O O . ALA C 1 34 ? -7.938 -13.267 -17.859 1.00 16.52 226 ALA C O 1
ATOM 1297 N N . VAL C 1 35 ? -5.962 -12.421 -18.522 1.00 16.01 227 VAL C N 1
ATOM 1298 C CA . VAL C 1 35 ? -5.145 -13.408 -17.801 1.00 14.93 227 VAL C CA 1
ATOM 1299 C C . VAL C 1 35 ? -5.429 -13.307 -16.303 1.00 15.64 227 VAL C C 1
ATOM 1300 O O . VAL C 1 35 ? -5.733 -14.315 -15.663 1.00 14.60 227 VAL C O 1
ATOM 1304 N N . PHE C 1 36 ? -5.368 -12.090 -15.757 1.00 14.38 228 PHE C N 1
ATOM 1305 C CA . PHE C 1 36 ? -5.656 -11.851 -14.341 1.00 14.02 228 PHE C CA 1
ATOM 1306 C C . PHE C 1 36 ? -6.978 -12.456 -13.920 1.00 13.18 228 PHE C C 1
ATOM 1307 O O . PHE C 1 36 ? -7.057 -13.120 -12.901 1.00 13.95 228 PHE C O 1
ATOM 1315 N N . LYS C 1 37 ? -8.034 -12.229 -14.696 1.00 15.23 229 LYS C N 1
ATOM 1316 C CA . LYS C 1 37 ? -9.355 -12.677 -14.269 1.00 11.68 229 LYS C CA 1
ATOM 1317 C C . LYS C 1 37 ? -9.540 -14.173 -14.430 1.00 14.17 229 LYS C C 1
ATOM 1318 O O . LYS C 1 37 ? -10.516 -14.721 -13.954 1.00 17.87 229 LYS C O 1
ATOM 1324 N N . SER C 1 38 ? -8.591 -14.832 -15.091 1.00 19.94 230 SER C N 1
ATOM 1325 C CA . SER C 1 38 ? -8.591 -16.289 -15.202 1.00 13.75 230 SER C CA 1
ATOM 1326 C C . SER C 1 38 ? -7.986 -16.986 -13.987 1.00 11.22 230 SER C C 1
ATOM 1327 O O . SER C 1 38 ? -8.140 -18.177 -13.807 1.00 16.63 230 SER C O 1
ATOM 1330 N N . LEU C 1 39 ? -7.345 -16.235 -13.117 1.00 12.23 231 LEU C N 1
ATOM 1331 C CA . LEU C 1 39 ? -6.555 -16.837 -12.063 1.00 12.27 231 LEU C CA 1
ATOM 1332 C C . LEU C 1 39 ? -7.386 -16.889 -10.810 1.00 15.44 231 LEU C C 1
ATOM 1333 O O . LEU C 1 39 ? -8.017 -15.920 -10.442 1.00 15.42 231 LEU C O 1
ATOM 1338 N N . PRO C 1 40 ? -7.422 -18.048 -10.153 1.00 12.69 232 PRO C N 1
ATOM 1339 C CA . PRO C 1 40 ? -8.337 -18.217 -9.024 1.00 13.52 232 PRO C CA 1
ATOM 1340 C C . PRO C 1 40 ? -8.000 -17.384 -7.798 1.00 15.99 232 PRO C C 1
ATOM 1341 O O . PRO C 1 40 ? -8.938 -17.036 -7.081 1.00 18.46 232 PRO C O 1
ATOM 1345 N N . SER C 1 41 ? -6.731 -17.050 -7.547 1.00 15.13 233 SER C N 1
ATOM 1346 C CA . SER C 1 41 ? -6.365 -16.325 -6.326 1.00 12.35 233 SER C CA 1
ATOM 1347 C C . SER C 1 41 ? -6.335 -14.783 -6.516 1.00 14.53 233 SER C C 1
ATOM 1348 O O . SER C 1 41 ? -5.949 -14.066 -5.606 1.00 14.47 233 SER C O 1
ATOM 1351 N N . ARG C 1 42 ? -6.781 -14.311 -7.679 1.00 15.41 234 ARG C N 1
ATOM 1352 C CA . ARG C 1 42 ? -6.712 -12.920 -8.082 1.00 13.27 234 ARG C CA 1
ATOM 1353 C C . ARG C 1 42 ? -7.394 -11.991 -7.073 1.00 16.89 234 ARG C C 1
ATOM 1354 O O . ARG C 1 42 ? -8.370 -12.369 -6.398 1.00 14.42 234 ARG C O 1
ATOM 1362 N N . HIS C 1 43 ? -6.830 -10.794 -6.944 1.00 13.18 235 HIS C N 1
ATOM 1363 C CA . HIS C 1 43 ? -7.359 -9.742 -6.092 1.00 16.81 235 HIS C CA 1
ATOM 1364 C C . HIS C 1 43 ? -6.972 -8.404 -6.700 1.00 15.95 235 HIS C C 1
ATOM 1365 O O . HIS C 1 43 ? -5.807 -8.169 -6.977 1.00 11.76 235 HIS C O 1
ATOM 1372 N N . TYR C 1 44 ? -7.967 -7.576 -6.958 1.00 11.12 236 TYR C N 1
ATOM 1373 C CA . TYR C 1 44 ? -7.762 -6.209 -7.401 1.00 10.21 236 TYR C CA 1
ATOM 1374 C C . TYR C 1 44 ? -7.940 -5.218 -6.241 1.00 17.35 236 TYR C C 1
ATOM 1375 O O . TYR C 1 44 ? -8.950 -5.222 -5.557 1.00 11.23 236 TYR C O 1
ATOM 1384 N N . ASP C 1 45 ? -6.937 -4.380 -6.018 1.00 14.27 237 ASP C N 1
ATOM 1385 C CA . ASP C 1 45 ? -7.034 -3.230 -5.133 1.00 11.31 237 ASP C CA 1
ATOM 1386 C C . ASP C 1 45 ? -7.500 -2.020 -5.931 1.00 13.58 237 ASP C C 1
ATOM 1387 O O . ASP C 1 45 ? -6.721 -1.487 -6.720 1.00 13.59 237 ASP C O 1
ATOM 1392 N N . SER C 1 46 ? -8.755 -1.590 -5.742 1.00 15.28 238 SER C N 1
ATOM 1393 C CA . SER C 1 46 ? -9.306 -0.485 -6.535 1.00 19.73 238 SER C CA 1
ATOM 1394 C C . SER C 1 46 ? -8.780 0.873 -6.068 1.00 15.02 238 SER C C 1
ATOM 1395 O O . SER C 1 46 ? -8.845 1.840 -6.800 1.00 20.31 238 SER C O 1
ATOM 1398 N N . PHE C 1 47 ? -8.222 0.923 -4.860 1.00 15.04 239 PHE C N 1
ATOM 1399 C CA . PHE C 1 47 ? -7.526 2.129 -4.396 1.00 14.87 239 PHE C CA 1
ATOM 1400 C C . PHE C 1 47 ? -6.167 2.304 -5.066 1.00 12.68 239 PHE C C 1
ATOM 1401 O O . PHE C 1 47 ? -5.920 3.336 -5.653 1.00 16.46 239 PHE C O 1
ATOM 1409 N N . THR C 1 48 ? -5.299 1.279 -5.026 1.00 11.30 240 THR C N 1
ATOM 1410 C CA . THR C 1 48 ? -3.988 1.406 -5.638 1.00 13.58 240 THR C CA 1
ATOM 1411 C C . THR C 1 48 ? -3.944 1.102 -7.142 1.00 15.32 240 THR C C 1
ATOM 1412 O O . THR C 1 48 ? -2.914 1.318 -7.795 1.00 10.87 240 THR C O 1
ATOM 1416 N N . LYS C 1 49 ? -5.051 0.604 -7.670 1.00 10.66 241 LYS C N 1
ATOM 1417 C CA . LYS C 1 49 ? -5.152 0.172 -9.067 1.00 11.20 241 LYS C CA 1
ATOM 1418 C C . LYS C 1 49 ? -4.138 -0.965 -9.421 1.00 14.69 241 LYS C C 1
ATOM 1419 O O . LYS C 1 49 ? -3.568 -1.012 -10.514 1.00 21.54 241 LYS C O 1
ATOM 1425 N N . THR C 1 50 ? -3.947 -1.886 -8.489 1.00 13.67 242 THR C N 1
ATOM 1426 C CA . THR C 1 50 ? -2.990 -2.966 -8.628 1.00 13.42 242 THR C CA 1
ATOM 1427 C C . THR C 1 50 ? -3.630 -4.310 -8.373 1.00 11.83 242 THR C C 1
ATOM 1428 O O . THR C 1 50 ? -4.410 -4.459 -7.432 1.00 9.88 242 THR C O 1
ATOM 1432 N N . TRP C 1 51 ? -3.237 -5.291 -9.188 1.00 11.29 243 TRP C N 1
ATOM 1433 C CA . TRP C 1 51 ? -3.602 -6.703 -9.009 1.00 7.64 243 TRP C CA 1
ATOM 1434 C C . TRP C 1 51 ? -2.574 -7.506 -8.241 1.00 6.53 243 TRP C C 1
ATOM 1435 O O . TRP C 1 51 ? -1.365 -7.373 -8.466 1.00 11.07 243 TRP C O 1
ATOM 1446 N N . ASP C 1 52 ? -3.030 -8.313 -7.312 1.00 11.84 244 ASP C N 1
ATOM 1447 C CA . ASP C 1 52 ? -2.123 -9.249 -6.661 1.00 15.35 244 ASP C CA 1
ATOM 1448 C C . ASP C 1 52 ? -2.700 -10.668 -6.579 1.00 11.54 244 ASP C C 1
ATOM 1449 O O . ASP C 1 52 ? -3.926 -10.870 -6.665 1.00 12.67 244 ASP C O 1
ATOM 1454 N N . PHE C 1 53 ? -1.798 -11.644 -6.427 1.00 9.96 245 PHE C N 1
ATOM 1455 C CA . PHE C 1 53 ? -2.085 -13.083 -6.596 1.00 8.96 245 PHE C CA 1
ATOM 1456 C C . PHE C 1 53 ? -1.350 -13.910 -5.563 1.00 8.89 245 PHE C C 1
ATOM 1457 O O . PHE C 1 53 ? -0.306 -13.521 -5.090 1.00 12.53 245 PHE C O 1
ATOM 1465 N N . SER C 1 54 ? -1.872 -15.072 -5.226 1.00 10.18 246 SER C N 1
ATOM 1466 C CA . SER C 1 54 ? -1.091 -16.040 -4.476 1.00 9.74 246 SER C CA 1
ATOM 1467 C C . SER C 1 54 ? 0.137 -16.506 -5.267 1.00 11.30 246 SER C C 1
ATOM 1468 O O . SER C 1 54 ? 0.131 -16.573 -6.497 1.00 12.51 246 SER C O 1
ATOM 1471 N N . MET C 1 55 ? 1.198 -16.859 -4.565 1.00 7.49 247 MET C N 1
ATOM 1472 C CA . MET C 1 55 ? 2.325 -17.501 -5.225 1.00 11.49 247 MET C CA 1
ATOM 1473 C C . MET C 1 55 ? 1.872 -18.813 -5.918 1.00 17.31 247 MET C C 1
ATOM 1474 O O . MET C 1 55 ? 2.463 -19.268 -6.873 1.00 11.53 247 MET C O 1
ATOM 1479 N N . SER C 1 56 ? 0.765 -19.390 -5.469 1.00 19.09 248 SER C N 1
ATOM 1480 C CA . SER C 1 56 ? 0.221 -20.564 -6.125 1.00 13.41 248 SER C CA 1
ATOM 1481 C C . SER C 1 56 ? -0.188 -20.282 -7.577 1.00 14.68 248 SER C C 1
ATOM 1482 O O . SER C 1 56 ? -0.171 -21.189 -8.402 1.00 16.92 248 SER C O 1
ATOM 1485 N N . ASP C 1 57 ? -0.495 -19.029 -7.917 1.00 14.41 249 ASP C N 1
ATOM 1486 C CA . ASP C 1 57 ? -0.800 -18.672 -9.312 1.00 9.36 249 ASP C CA 1
ATOM 1487 C C . ASP C 1 57 ? 0.337 -18.073 -10.142 1.00 11.21 249 ASP C C 1
ATOM 1488 O O . ASP C 1 57 ? 0.154 -17.785 -11.334 1.00 12.84 249 ASP C O 1
ATOM 1493 N N . TYR C 1 58 ? 1.520 -17.930 -9.555 1.00 12.87 250 TYR C N 1
ATOM 1494 C CA . TYR C 1 58 ? 2.655 -17.319 -10.236 1.00 11.37 250 TYR C CA 1
ATOM 1495 C C . TYR C 1 58 ? 3.041 -18.020 -11.528 1.00 9.88 250 TYR C C 1
ATOM 1496 O O . TYR C 1 58 ? 3.206 -17.375 -12.551 1.00 13.76 250 TYR C O 1
ATOM 1505 N N . ARG C 1 59 ? 3.215 -19.340 -11.468 1.00 12.11 251 ARG C N 1
ATOM 1506 C CA . ARG C 1 59 ? 3.684 -20.095 -12.646 1.00 23.47 251 ARG C CA 1
ATOM 1507 C C . ARG C 1 59 ? 2.624 -20.044 -13.768 1.00 12.76 251 ARG C C 1
ATOM 1508 O O . ARG C 1 59 ? 2.951 -19.862 -14.942 1.00 13.43 251 ARG C O 1
ATOM 1511 N N . ALA C 1 60 ? 1.354 -20.163 -13.400 1.00 13.29 252 ALA C N 1
ATOM 1512 C CA . ALA C 1 60 ? 0.284 -20.004 -14.376 1.00 19.52 252 ALA C CA 1
ATOM 1513 C C . ALA C 1 60 ? 0.256 -18.600 -14.989 1.00 17.39 252 ALA C C 1
ATOM 1514 O O . ALA C 1 60 ? 0.128 -18.463 -16.215 1.00 13.77 252 ALA C O 1
ATOM 1516 N N . LEU C 1 61 ? 0.377 -17.554 -14.161 1.00 14.60 253 LEU C N 1
ATOM 1517 C CA . LEU C 1 61 ? 0.477 -16.193 -14.702 1.00 18.35 253 LEU C CA 1
ATOM 1518 C C . LEU C 1 61 ? 1.599 -16.045 -15.728 1.00 16.68 253 LEU C C 1
ATOM 1519 O O . LEU C 1 61 ? 1.359 -15.506 -16.835 1.00 15.32 253 LEU C O 1
ATOM 1524 N N . MET C 1 62 ? 2.795 -16.550 -15.380 1.00 16.62 254 MET C N 1
ATOM 1525 C CA . MET C 1 62 ? 3.983 -16.300 -16.185 1.00 17.08 254 MET C CA 1
ATOM 1526 C C . MET C 1 62 ? 3.907 -17.047 -17.512 1.00 12.84 254 MET C C 1
ATOM 1527 O O . MET C 1 62 ? 4.389 -16.555 -18.546 1.00 9.48 254 MET C O 1
ATOM 1532 N N . LYS C 1 63 ? 3.262 -18.208 -17.456 1.00 15.62 255 LYS C N 1
ATOM 1533 C CA . LYS C 1 63 ? 3.007 -19.075 -18.604 1.00 15.26 255 LYS C CA 1
ATOM 1534 C C . LYS C 1 63 ? 2.048 -18.413 -19.602 1.00 21.05 255 LYS C C 1
ATOM 1535 O O . LYS C 1 63 ? 2.270 -18.458 -20.801 1.00 21.58 255 LYS C O 1
ATOM 1538 N N . ALA C 1 64 ? 0.986 -17.787 -19.102 1.00 18.61 256 ALA C N 1
ATOM 1539 C CA . ALA C 1 64 ? 0.010 -17.162 -19.964 1.00 18.17 256 ALA C CA 1
ATOM 1540 C C . ALA C 1 64 ? 0.637 -15.947 -20.607 1.00 22.34 256 ALA C C 1
ATOM 1541 O O . ALA C 1 64 ? 0.359 -15.586 -21.748 1.00 25.02 256 ALA C O 1
ATOM 1543 N N . VAL C 1 65 ? 1.491 -15.284 -19.871 1.00 19.73 257 VAL C N 1
ATOM 1544 C CA . VAL C 1 65 ? 2.022 -14.017 -20.353 1.00 21.81 257 VAL C CA 1
ATOM 1545 C C . VAL C 1 65 ? 3.078 -14.233 -21.451 1.00 18.80 257 VAL C C 1
ATOM 1546 O O . VAL C 1 65 ? 3.198 -13.429 -22.377 1.00 25.65 257 VAL C O 1
ATOM 1550 N N . GLU C 1 66 ? 3.789 -15.349 -21.380 1.00 16.68 258 GLU C N 1
ATOM 1551 C CA . GLU C 1 66 ? 4.758 -15.721 -22.405 1.00 16.07 258 GLU C CA 1
ATOM 1552 C C . GLU C 1 66 ? 4.093 -15.892 -23.787 1.00 24.15 258 GLU C C 1
ATOM 1553 O O . GLU C 1 66 ? 4.770 -15.823 -24.830 1.00 19.35 258 GLU C O 1
ATOM 1555 N N . ARG C 1 67 ? 2.772 -16.095 -23.781 1.00 17.21 259 ARG C N 1
ATOM 1556 C CA . ARG C 1 67 ? 1.996 -16.270 -24.998 1.00 15.28 259 ARG C CA 1
ATOM 1557 C C . ARG C 1 67 ? 1.428 -14.965 -25.517 1.00 15.59 259 ARG C C 1
ATOM 1558 O O . ARG C 1 67 ? 0.849 -14.898 -26.595 1.00 22.35 259 ARG C O 1
ATOM 1566 N N . LEU C 1 68 ? 1.576 -13.925 -24.720 1.00 18.74 260 LEU C N 1
ATOM 1567 C CA . LEU C 1 68 ? 1.135 -12.630 -25.135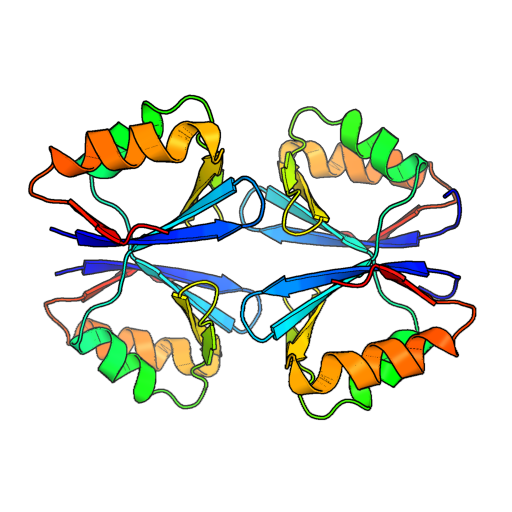 1.00 13.49 260 LEU C CA 1
ATOM 1568 C C . LEU C 1 68 ? 2.294 -11.890 -25.721 1.00 20.63 260 LEU C C 1
ATOM 1569 O O . LEU C 1 68 ? 3.317 -11.717 -25.068 1.00 22.51 260 LEU C O 1
ATOM 1574 N N . SER C 1 69 ? 2.162 -11.449 -26.959 1.00 21.00 261 SER C N 1
ATOM 1575 C CA . SER C 1 69 ? 3.218 -10.653 -27.553 1.00 16.56 261 SER C CA 1
ATOM 1576 C C . SER C 1 69 ? 3.152 -9.181 -27.145 1.00 25.53 261 SER C C 1
ATOM 1577 O O . SER C 1 69 ? 4.076 -8.444 -27.418 1.00 22.78 261 SER C O 1
ATOM 1580 N N . THR C 1 70 ? 2.091 -8.748 -26.466 1.00 22.40 262 THR C N 1
ATOM 1581 C CA . THR C 1 70 ? 1.999 -7.353 -26.047 1.00 18.63 262 THR C CA 1
ATOM 1582 C C . THR C 1 70 ? 2.337 -7.170 -24.568 1.00 13.83 262 THR C C 1
ATOM 1583 O O . THR C 1 70 ? 2.217 -6.085 -24.033 1.00 16.43 262 THR C O 1
ATOM 1587 N N . VAL C 1 71 ? 2.728 -8.228 -23.884 1.00 13.53 263 VAL C N 1
ATOM 1588 C CA . VAL C 1 71 ? 3.074 -8.100 -22.475 1.00 18.78 263 VAL C CA 1
ATOM 1589 C C . VAL C 1 71 ? 4.379 -8.833 -22.195 1.00 19.40 263 VAL C C 1
ATOM 1590 O O . VAL C 1 71 ? 4.617 -9.940 -22.669 1.00 29.74 263 VAL C O 1
ATOM 1594 N N . SER C 1 72 ? 5.227 -8.198 -21.413 1.00 12.05 264 SER C N 1
ATOM 1595 C CA . SER C 1 72 ? 6.419 -8.855 -20.940 1.00 20.70 264 SER C CA 1
ATOM 1596 C C . SER C 1 72 ? 6.641 -8.596 -19.444 1.00 14.29 264 SER C C 1
ATOM 1597 O O . SER C 1 72 ? 6.732 -7.461 -19.025 1.00 14.55 264 SER C O 1
ATOM 1600 N N . LEU C 1 73 ? 6.718 -9.630 -18.617 1.00 16.66 265 LEU C N 1
ATOM 1601 C CA . LEU C 1 73 ? 6.894 -9.405 -17.185 1.00 15.06 265 LEU C CA 1
ATOM 1602 C C . LEU C 1 73 ? 8.252 -9.889 -16.627 1.00 12.04 265 LEU C C 1
ATOM 1603 O O . LEU C 1 73 ? 8.676 -11.001 -16.845 1.00 17.28 265 LEU C O 1
ATOM 1608 N N . LYS C 1 74 ? 8.903 -9.030 -15.866 1.00 12.35 266 LYS C N 1
ATOM 1609 C CA . LYS C 1 74 ? 10.084 -9.424 -15.121 1.00 19.48 266 LYS C CA 1
ATOM 1610 C C . LYS C 1 74 ? 9.688 -10.456 -14.060 1.00 14.19 266 LYS C C 1
ATOM 1611 O O . LYS C 1 74 ? 8.812 -10.184 -13.270 1.00 10.17 266 LYS C O 1
ATOM 1614 N N . PRO C 1 75 ? 10.330 -11.640 -14.060 1.00 14.44 267 PRO C N 1
ATOM 1615 C CA . PRO C 1 75 ? 10.073 -12.664 -13.053 1.00 13.28 267 PRO C CA 1
ATOM 1616 C C . PRO C 1 75 ? 10.491 -12.197 -11.712 1.00 10.00 267 PRO C C 1
ATOM 1617 O O . PRO C 1 75 ? 11.397 -11.388 -11.598 1.00 15.83 267 PRO C O 1
ATOM 1621 N N . LEU C 1 76 ? 9.827 -12.673 -10.681 1.00 15.42 268 LEU C N 1
ATOM 1622 C CA . LEU C 1 76 ? 10.305 -12.341 -9.374 1.00 17.12 268 LEU C CA 1
ATOM 1623 C C . LEU C 1 76 ? 11.408 -13.322 -9.032 1.00 17.36 268 LEU C C 1
ATOM 1624 O O . LEU C 1 76 ? 12.163 -13.052 -8.125 1.00 25.04 268 LEU C O 1
ATOM 1629 N N . ASN D 1 7 ? -4.947 0.955 -21.275 1.00 17.45 199 ASN D N 1
ATOM 1630 C CA . ASN D 1 7 ? -3.827 0.783 -22.195 1.00 17.20 199 ASN D CA 1
ATOM 1631 C C . ASN D 1 7 ? -4.159 -0.210 -23.310 1.00 23.75 199 ASN D C 1
ATOM 1632 O O . ASN D 1 7 ? -4.794 -1.244 -23.080 1.00 21.76 199 ASN D O 1
ATOM 1637 N N . THR D 1 8 ? -3.714 0.091 -24.524 1.00 23.37 200 THR D N 1
ATOM 1638 C CA . THR D 1 8 ? -4.034 -0.785 -25.643 1.00 29.08 200 THR D CA 1
ATOM 1639 C C . THR D 1 8 ? -2.812 -1.123 -26.486 1.00 35.35 200 THR D C 1
ATOM 1640 O O . THR D 1 8 ? -2.962 -1.581 -27.615 1.00 39.94 200 THR D O 1
ATOM 1644 N N . GLY D 1 9 ? -1.612 -0.891 -25.947 1.00 33.83 201 GLY D N 1
ATOM 1645 C CA . GLY D 1 9 ? -0.368 -1.232 -26.631 1.00 29.37 201 GLY D CA 1
ATOM 1646 C C . GLY D 1 9 ? 0.483 -2.300 -25.931 1.00 23.88 201 GLY D C 1
ATOM 1647 O O . GLY D 1 9 ? 0.003 -2.979 -25.014 1.00 18.55 201 GLY D O 1
ATOM 1648 N N . PHE D 1 10 ? 1.735 -2.457 -26.377 1.00 17.59 202 PHE D N 1
ATOM 1649 C CA . PHE D 1 10 ? 2.666 -3.361 -25.717 1.00 24.23 202 PHE D CA 1
ATOM 1650 C C . PHE D 1 10 ? 3.071 -2.755 -24.389 1.00 21.18 202 PHE D C 1
ATOM 1651 O O . PHE D 1 10 ? 3.263 -1.556 -24.277 1.00 26.88 202 PHE D O 1
ATOM 1659 N N . LEU D 1 11 ? 3.180 -3.596 -23.375 1.00 19.70 203 LEU D N 1
ATOM 1660 C CA . LEU D 1 11 ? 3.568 -3.196 -22.027 1.00 17.69 203 LEU D CA 1
ATOM 1661 C C . LEU D 1 11 ? 4.672 -4.069 -21.438 1.00 16.72 203 LEU D C 1
ATOM 1662 O O . LEU D 1 11 ? 4.620 -5.275 -21.506 1.00 14.38 203 LEU D O 1
ATOM 1667 N N . ARG D 1 12 ? 5.664 -3.441 -20.837 1.00 15.67 204 ARG D N 1
ATOM 1668 C CA . ARG D 1 12 ? 6.643 -4.149 -20.037 1.00 18.95 204 ARG D CA 1
ATOM 1669 C C . ARG D 1 12 ? 6.441 -3.873 -18.535 1.00 20.78 204 ARG D C 1
ATOM 1670 O O . ARG D 1 12 ? 6.346 -2.719 -18.104 1.00 17.58 204 ARG D O 1
ATOM 1678 N N . GLY D 1 13 ? 6.375 -4.931 -17.734 1.00 13.17 205 GLY D N 1
ATOM 1679 C CA . GLY D 1 13 ? 6.118 -4.795 -16.320 1.00 11.37 205 GLY D CA 1
ATOM 1680 C C . GLY D 1 13 ? 7.013 -5.680 -15.487 1.00 11.66 205 GLY D C 1
ATOM 1681 O O . GLY D 1 13 ? 7.995 -6.218 -15.973 1.00 12.48 205 GLY D O 1
ATOM 1682 N N . ALA D 1 14 ? 6.646 -5.840 -14.224 1.00 11.99 206 ALA D N 1
ATOM 1683 C CA . ALA D 1 14 ? 7.404 -6.669 -13.290 1.00 10.86 206 ALA D CA 1
ATOM 1684 C C . ALA D 1 14 ? 6.532 -7.281 -12.193 1.00 17.61 206 ALA D C 1
ATOM 1685 O O . ALA D 1 14 ? 5.583 -6.626 -11.696 1.00 9.77 206 ALA D O 1
ATOM 1687 N N . CYS D 1 15 ? 6.830 -8.529 -11.810 1.00 7.51 207 CYS D N 1
ATOM 1688 C CA . CYS D 1 15 ? 6.201 -9.103 -10.629 1.00 6.78 207 CYS D CA 1
ATOM 1689 C C . CYS D 1 15 ? 7.016 -8.745 -9.422 1.00 8.14 207 CYS D C 1
ATOM 1690 O O . CYS D 1 15 ? 8.234 -8.822 -9.451 1.00 15.08 207 CYS D O 1
ATOM 1693 N N . ILE D 1 16 ? 6.336 -8.423 -8.335 1.00 10.48 208 ILE D N 1
ATOM 1694 C CA . ILE D 1 16 ? 6.979 -7.944 -7.122 1.00 10.46 208 ILE D CA 1
ATOM 1695 C C . ILE D 1 16 ? 6.570 -8.843 -5.975 1.00 12.49 208 ILE D C 1
ATOM 1696 O O . ILE D 1 16 ? 5.406 -8.932 -5.648 1.00 9.20 208 ILE D O 1
ATOM 1701 N N . LYS D 1 17 ? 7.528 -9.531 -5.368 1.00 12.39 209 LYS D N 1
ATOM 1702 C CA . LYS D 1 17 ? 7.182 -10.481 -4.318 1.00 17.19 209 LYS D CA 1
ATOM 1703 C C . LYS D 1 17 ? 6.817 -9.770 -3.008 1.00 18.78 209 LYS D C 1
ATOM 1704 O O . LYS D 1 17 ? 7.521 -8.887 -2.536 1.00 15.98 209 LYS D O 1
ATOM 1710 N N . THR D 1 18 ? 5.677 -10.142 -2.453 1.00 15.38 210 THR D N 1
ATOM 1711 C CA . THR D 1 18 ? 5.218 -9.634 -1.162 1.00 12.70 210 THR D CA 1
ATOM 1712 C C . THR D 1 18 ? 4.804 -10.818 -0.276 1.00 13.89 210 THR D C 1
ATOM 1713 O O . THR D 1 18 ? 3.656 -11.194 -0.210 1.00 15.94 210 THR D O 1
ATOM 1717 N N . GLY D 1 19 ? 5.770 -11.471 0.356 1.00 21.66 211 GLY D N 1
ATOM 1718 C CA . GLY D 1 19 ? 5.479 -12.659 1.133 1.00 17.45 211 GLY D CA 1
ATOM 1719 C C . GLY D 1 19 ? 5.091 -13.829 0.247 1.00 20.07 211 GLY D C 1
ATOM 1720 O O . GLY D 1 19 ? 5.758 -14.158 -0.721 1.00 23.47 211 GLY D O 1
ATOM 1721 N N . ASP D 1 20 ? 3.974 -14.460 0.553 1.00 18.45 212 ASP D N 1
ATOM 1722 C CA . ASP D 1 20 ? 3.528 -15.559 -0.273 1.00 18.68 212 ASP D CA 1
ATOM 1723 C C . ASP D 1 20 ? 2.529 -15.099 -1.341 1.00 14.71 212 ASP D C 1
ATOM 1724 O O . ASP D 1 20 ? 1.761 -15.901 -1.870 1.00 18.57 212 ASP D O 1
ATOM 1729 N N . ARG D 1 21 ? 2.521 -13.799 -1.617 1.00 15.87 213 ARG D N 1
ATOM 1730 C CA . ARG D 1 21 ? 1.761 -13.256 -2.737 1.00 11.18 213 ARG D CA 1
ATOM 1731 C C . ARG D 1 21 ? 2.687 -12.415 -3.564 1.00 8.75 213 ARG D C 1
ATOM 1732 O O . ARG D 1 21 ? 3.844 -12.240 -3.191 1.00 14.46 213 ARG D O 1
ATOM 1740 N N . PHE D 1 22 ? 2.214 -11.941 -4.709 1.00 9.62 214 PHE D N 1
ATOM 1741 C CA . PHE D 1 22 ? 3.019 -11.065 -5.538 1.00 7.12 214 PHE D CA 1
ATOM 1742 C C . PHE D 1 22 ? 2.089 -10.111 -6.222 1.00 4.98 214 PHE D C 1
ATOM 1743 O O . PHE D 1 22 ? 0.912 -10.445 -6.386 1.00 12.37 214 PHE D O 1
ATOM 1751 N N . ARG D 1 23 ? 2.592 -8.935 -6.600 1.00 7.86 215 ARG D N 1
ATOM 1752 C CA . ARG D 1 23 ? 1.849 -7.898 -7.332 1.00 7.33 215 ARG D CA 1
ATOM 1753 C C . ARG D 1 23 ? 2.412 -7.776 -8.733 1.00 5.67 215 ARG D C 1
ATOM 1754 O O . ARG D 1 23 ? 3.597 -8.063 -8.938 1.00 12.36 215 ARG D O 1
ATOM 1762 N N . VAL D 1 24 ? 1.615 -7.325 -9.690 1.00 7.97 216 VAL D N 1
ATOM 1763 C CA . VAL D 1 24 ? 2.133 -7.039 -11.034 1.00 7.43 216 VAL D CA 1
ATOM 1764 C C . VAL D 1 24 ? 2.114 -5.537 -11.238 1.00 9.78 216 VAL D C 1
ATOM 1765 O O . VAL D 1 24 ? 1.074 -4.915 -11.107 1.00 14.61 216 VAL D O 1
ATOM 1769 N N . LYS D 1 25 ? 3.268 -4.958 -11.530 1.00 12.82 217 LYS D N 1
ATOM 1770 C CA . LYS D 1 25 ? 3.407 -3.494 -11.697 1.00 14.06 217 LYS D CA 1
ATOM 1771 C C . LYS D 1 25 ? 3.830 -3.159 -13.097 1.00 11.23 217 LYS D C 1
ATOM 1772 O O . LYS D 1 25 ? 4.836 -3.712 -13.521 1.00 10.45 217 LYS D O 1
ATOM 1778 N N . ILE D 1 26 ? 3.128 -2.242 -13.777 1.00 11.17 218 ILE D N 1
ATOM 1779 C CA . ILE D 1 26 ? 3.563 -1.858 -15.129 1.00 12.76 218 ILE D CA 1
ATOM 1780 C C . ILE D 1 26 ? 4.592 -0.705 -15.100 1.00 13.36 218 ILE D C 1
ATOM 1781 O O . ILE D 1 26 ? 4.441 0.291 -14.354 1.00 16.18 218 ILE D O 1
ATOM 1786 N N . GLY D 1 27 ? 5.646 -0.846 -15.892 1.00 10.30 219 GLY D N 1
ATOM 1787 C CA . GLY D 1 27 ? 6.730 0.122 -15.900 1.00 13.34 219 GLY D CA 1
ATOM 1788 C C . GLY D 1 27 ? 6.374 1.438 -16.582 1.00 17.38 219 GLY D C 1
ATOM 1789 O O . GLY D 1 27 ? 5.309 1.577 -17.182 1.00 13.69 219 GLY D O 1
ATOM 1790 N N . TYR D 1 28 ? 7.278 2.402 -16.471 1.00 16.45 220 TYR D N 1
ATOM 1791 C CA . TYR D 1 28 ? 7.116 3.735 -17.049 1.00 13.65 220 TYR D CA 1
ATOM 1792 C C . TYR D 1 28 ? 7.811 3.786 -18.418 1.00 18.49 220 TYR D C 1
ATOM 1793 O O . TYR D 1 28 ? 8.223 2.755 -18.910 1.00 24.56 220 TYR D O 1
ATOM 1802 N N . ASN D 1 29 ? 7.919 4.956 -19.049 1.00 12.25 221 ASN D N 1
ATOM 1803 C CA . ASN D 1 29 ? 8.712 5.082 -20.273 1.00 16.74 221 ASN D CA 1
ATOM 1804 C C . ASN D 1 29 ? 9.731 6.201 -20.103 1.00 21.32 221 ASN D C 1
ATOM 1805 O O . ASN D 1 29 ? 9.741 6.879 -19.067 1.00 18.44 221 ASN D O 1
ATOM 1810 N N . GLN D 1 30 ? 10.624 6.368 -21.080 1.00 19.59 222 GLN D N 1
ATOM 1811 C CA . GLN D 1 30 ? 11.733 7.313 -20.952 1.00 16.42 222 GLN D CA 1
ATOM 1812 C C . GLN D 1 30 ? 11.226 8.750 -20.719 1.00 13.97 222 GLN D C 1
ATOM 1813 O O . GLN D 1 30 ? 11.737 9.479 -19.840 1.00 19.43 222 GLN D O 1
ATOM 1819 N N . GLU D 1 31 ? 10.190 9.154 -21.451 1.00 17.21 223 GLU D N 1
ATOM 1820 C CA . GLU D 1 31 ? 9.653 10.523 -21.329 1.00 21.11 223 GLU D CA 1
ATOM 1821 C C . GLU D 1 31 ? 9.071 10.852 -19.968 1.00 16.86 223 GLU D C 1
ATOM 1822 O O . GLU D 1 31 ? 9.204 11.960 -19.433 1.00 18.60 223 GLU D O 1
ATOM 1828 N N . LEU D 1 32 ? 8.337 9.899 -19.434 1.00 17.28 224 LEU D N 1
ATOM 1829 C CA . LEU D 1 32 ? 7.688 10.087 -18.160 1.00 17.18 224 LEU D CA 1
ATOM 1830 C C . LEU D 1 32 ? 8.734 10.207 -17.038 1.00 11.46 224 LEU D C 1
ATOM 1831 O O . LEU D 1 32 ? 8.659 11.092 -16.194 1.00 11.92 224 LEU D O 1
ATOM 1836 N N . ILE D 1 33 ? 9.746 9.353 -17.076 1.00 14.60 225 ILE D N 1
ATOM 1837 C CA . ILE D 1 33 ? 10.765 9.361 -16.044 1.00 16.59 225 ILE D CA 1
ATOM 1838 C C . ILE D 1 33 ? 11.551 10.680 -1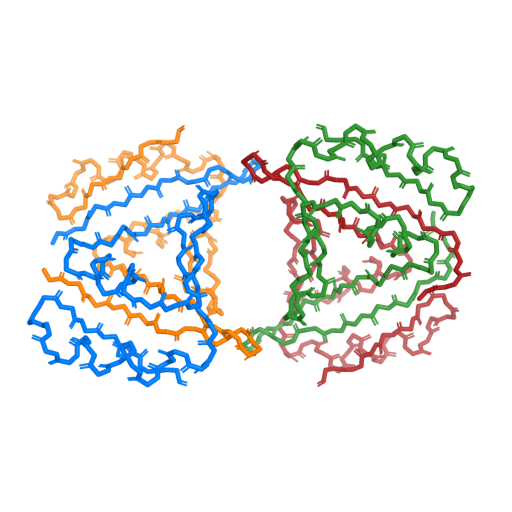6.092 1.00 15.36 225 ILE D C 1
ATOM 1839 O O . ILE D 1 33 ? 11.936 11.238 -15.051 1.00 20.87 225 ILE D O 1
ATOM 1844 N N . ALA D 1 34 ? 11.759 11.190 -17.302 1.00 15.08 226 ALA D N 1
ATOM 1845 C CA . ALA D 1 34 ? 12.359 12.517 -17.478 1.00 19.20 226 ALA D CA 1
ATOM 1846 C C . ALA D 1 34 ? 11.570 13.632 -16.793 1.00 14.05 226 ALA D C 1
ATOM 1847 O O . ALA D 1 34 ? 12.158 14.507 -16.170 1.00 14.54 226 ALA D O 1
ATOM 1849 N N . VAL D 1 35 ? 10.233 13.591 -16.918 1.00 16.62 227 VAL D N 1
ATOM 1850 C CA . VAL D 1 35 ? 9.338 14.525 -16.240 1.00 14.08 227 VAL D CA 1
ATOM 1851 C C . VAL D 1 35 ? 9.435 14.300 -14.739 1.00 13.16 227 VAL D C 1
ATOM 1852 O O . VAL D 1 35 ? 9.535 15.250 -13.972 1.00 15.83 227 VAL D O 1
ATOM 1856 N N . PHE D 1 36 ? 9.423 13.035 -14.337 1.00 13.84 228 PHE D N 1
ATOM 1857 C CA . PHE D 1 36 ? 9.532 12.711 -12.924 1.00 15.49 228 PHE D CA 1
ATOM 1858 C C . PHE D 1 36 ? 10.785 13.325 -12.314 1.00 13.44 228 PHE D C 1
ATOM 1859 O O . PHE D 1 36 ? 10.735 13.881 -11.217 1.00 14.99 228 PHE D O 1
ATO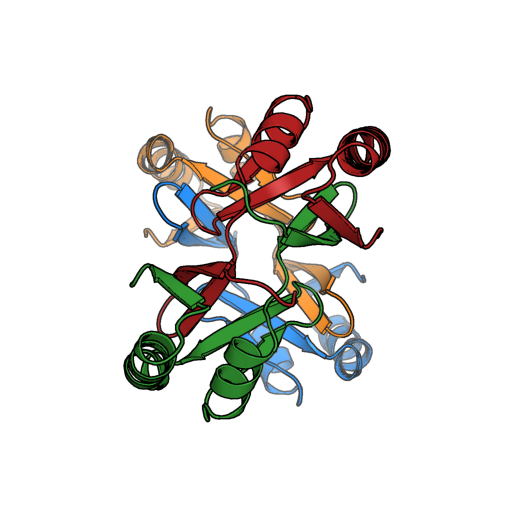M 1867 N N . LYS D 1 37 ? 11.913 13.211 -13.008 1.00 19.82 229 LYS D N 1
ATOM 1868 C CA . LYS D 1 37 ? 13.181 13.649 -12.415 1.00 18.21 229 LYS D CA 1
ATOM 1869 C C . LYS D 1 37 ? 13.338 15.165 -12.433 1.00 21.24 229 LYS D C 1
ATOM 1870 O O . LYS D 1 37 ? 14.200 15.709 -11.759 1.00 31.65 229 LYS D O 1
ATOM 1876 N N . SER D 1 38 ? 12.454 15.850 -13.144 1.00 14.59 230 SER D N 1
ATOM 1877 C CA . SER D 1 38 ? 12.392 17.300 -13.161 1.00 16.54 230 SER D CA 1
AT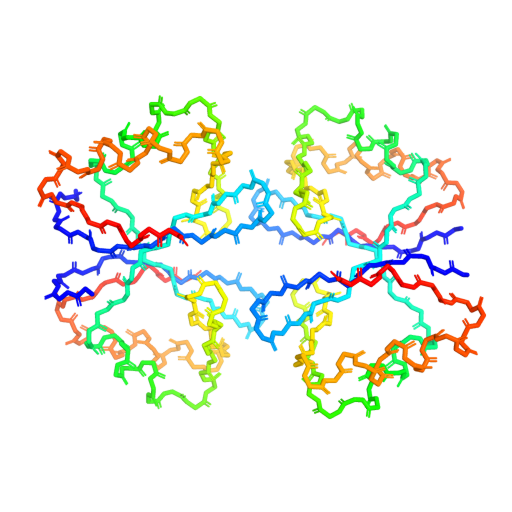OM 1878 C C . SER D 1 38 ? 11.571 17.917 -12.032 1.00 17.52 230 SER D C 1
ATOM 1879 O O . SER D 1 38 ? 11.602 19.114 -11.828 1.00 23.19 230 SER D O 1
ATOM 1882 N N . LEU D 1 39 ? 10.841 17.097 -11.293 1.00 16.70 231 LEU D N 1
ATOM 1883 C CA . LEU D 1 39 ? 10.026 17.597 -10.219 1.00 9.01 231 LEU D CA 1
ATOM 1884 C C . LEU D 1 39 ? 10.749 17.536 -8.888 1.00 11.99 231 LEU D C 1
ATOM 1885 O O . LEU D 1 39 ? 11.311 16.516 -8.518 1.00 16.53 231 LEU D O 1
ATOM 1890 N N . PRO D 1 40 ? 10.785 18.655 -8.178 1.00 13.10 232 PRO D N 1
ATOM 1891 C CA . PRO D 1 40 ? 11.558 18.735 -6.940 1.00 12.70 232 PRO D CA 1
ATOM 1892 C C . PRO D 1 40 ? 11.086 17.815 -5.796 1.00 11.85 232 PRO D C 1
ATOM 1893 O O . PRO D 1 40 ? 11.928 17.447 -4.998 1.00 12.90 232 PRO D O 1
ATOM 1897 N N . SER D 1 41 ? 9.825 17.410 -5.737 1.00 8.40 233 SER D N 1
ATOM 1898 C CA . SER D 1 41 ? 9.305 16.637 -4.595 1.00 16.05 233 SER D CA 1
ATOM 1899 C C . SER D 1 41 ? 9.309 15.136 -4.856 1.00 14.50 233 SER D C 1
ATOM 1900 O O . SER D 1 41 ? 8.809 14.386 -4.054 1.00 17.04 233 SER D O 1
ATOM 1903 N N . ARG D 1 42 ? 9.875 14.729 -5.983 1.00 13.22 234 ARG D N 1
ATOM 1904 C CA . ARG D 1 42 ? 9.852 13.352 -6.460 1.00 13.54 234 ARG D CA 1
ATOM 1905 C C . ARG D 1 42 ? 10.408 12.367 -5.460 1.00 15.85 234 ARG D C 1
ATOM 1906 O O . ARG D 1 42 ? 11.322 12.668 -4.704 1.00 13.59 234 ARG D O 1
ATOM 1914 N N . HIS D 1 43 ? 9.812 11.177 -5.453 1.00 14.77 235 HIS D N 1
ATOM 1915 C CA . HIS D 1 43 ? 10.277 10.071 -4.614 1.00 11.22 235 HIS D CA 1
ATOM 1916 C C . HIS D 1 43 ? 10.017 8.776 -5.343 1.00 11.35 235 HIS D C 1
ATOM 1917 O O . HIS D 1 43 ? 8.904 8.525 -5.795 1.00 12.89 235 HIS D O 1
ATOM 1924 N N . TYR D 1 44 ? 11.058 7.954 -5.469 1.00 12.36 236 TYR D N 1
ATOM 1925 C CA . TYR D 1 44 ? 10.929 6.638 -6.079 1.00 16.29 236 TYR D CA 1
ATOM 1926 C C . TYR D 1 44 ? 11.007 5.536 -5.026 1.00 20.68 236 TYR D C 1
ATOM 1927 O O . TYR D 1 44 ? 11.913 5.487 -4.189 1.00 14.57 236 TYR D O 1
ATOM 1936 N N . ASP D 1 45 ? 10.006 4.675 -5.036 1.00 14.25 237 ASP D N 1
ATOM 1937 C CA . ASP D 1 45 ? 10.023 3.513 -4.173 1.00 15.91 237 ASP D CA 1
ATOM 1938 C C . ASP D 1 45 ? 10.581 2.369 -5.010 1.00 14.41 237 ASP D C 1
ATOM 1939 O O . ASP D 1 45 ? 9.936 1.899 -5.936 1.00 12.31 237 ASP D O 1
ATOM 1944 N N . SER D 1 46 ? 11.794 1.930 -4.707 1.00 16.97 238 SER D N 1
ATOM 1945 C CA . SER D 1 46 ? 12.439 0.906 -5.504 1.00 17.02 238 SER D CA 1
ATOM 1946 C C . SER D 1 46 ? 11.883 -0.492 -5.203 1.00 22.74 238 SER D C 1
ATOM 1947 O O . SER D 1 46 ? 12.059 -1.390 -6.029 1.00 17.21 238 SER D O 1
ATOM 1950 N N . PHE D 1 47 ? 11.255 -0.681 -4.032 1.00 18.35 239 PHE D N 1
ATOM 1951 C CA . PHE D 1 47 ? 10.569 -1.926 -3.727 1.00 12.91 239 PHE D CA 1
ATOM 1952 C C . PHE D 1 47 ? 9.322 -2.043 -4.603 1.00 13.68 239 PHE D C 1
ATOM 1953 O O . PHE D 1 47 ? 9.204 -3.010 -5.307 1.00 11.35 239 PHE D O 1
ATOM 1961 N N . THR D 1 48 ? 8.417 -1.055 -4.576 1.00 13.01 240 THR D N 1
ATOM 1962 C CA . THR D 1 48 ? 7.140 -1.151 -5.307 1.00 19.38 240 THR D CA 1
ATOM 1963 C C . THR D 1 48 ? 7.228 -0.733 -6.775 1.00 15.16 240 THR D C 1
ATOM 1964 O O . THR D 1 48 ? 6.293 -0.929 -7.554 1.00 11.89 240 THR D O 1
ATOM 1968 N N . LYS D 1 49 ? 8.368 -0.188 -7.148 1.00 8.00 241 LYS D N 1
ATOM 1969 C CA . LYS D 1 49 ? 8.585 0.381 -8.485 1.00 11.26 241 LYS D CA 1
ATOM 1970 C C . LYS D 1 49 ? 7.624 1.525 -8.840 1.00 12.17 241 LYS D C 1
ATOM 1971 O O . LYS D 1 49 ? 7.186 1.646 -9.974 1.00 15.62 241 LYS D O 1
ATOM 1975 N N . THR D 1 50 ? 7.330 2.373 -7.867 1.00 11.64 242 THR D N 1
ATOM 1976 C CA . THR D 1 50 ? 6.336 3.425 -8.039 1.00 9.55 242 THR D CA 1
ATOM 1977 C C . THR D 1 50 ? 6.918 4.765 -7.676 1.00 10.78 242 THR D C 1
ATOM 1978 O O . THR D 1 50 ? 7.633 4.840 -6.679 1.00 15.22 242 THR D O 1
ATOM 1982 N N . TRP D 1 51 ? 6.574 5.808 -8.442 1.00 12.11 243 TRP D N 1
ATOM 1983 C CA . TRP D 1 51 ? 6.977 7.197 -8.141 1.00 13.71 243 TRP D CA 1
ATOM 1984 C C . TRP D 1 51 ? 5.863 7.929 -7.435 1.00 10.16 243 TRP D C 1
ATOM 1985 O O . TRP D 1 51 ? 4.694 7.744 -7.784 1.00 13.85 243 TRP D O 1
ATOM 1996 N N . ASP D 1 52 ? 6.191 8.698 -6.406 1.00 11.44 244 ASP D N 1
ATOM 1997 C CA . ASP D 1 52 ? 5.206 9.602 -5.822 1.00 9.86 244 ASP D CA 1
ATOM 1998 C C . ASP D 1 52 ? 5.766 11.035 -5.659 1.00 13.77 244 ASP D C 1
ATOM 1999 O O . ASP D 1 52 ? 6.993 11.238 -5.682 1.00 9.96 244 ASP D O 1
ATOM 2004 N N . PHE D 1 53 ? 4.858 12.007 -5.515 1.00 11.15 245 PHE D N 1
ATOM 2005 C CA . PHE D 1 53 ? 5.161 13.436 -5.515 1.00 10.49 245 PHE D CA 1
ATOM 2006 C C . PHE D 1 53 ? 4.275 14.193 -4.512 1.00 14.09 245 PHE D C 1
ATOM 2007 O O . PHE D 1 53 ? 3.169 13.746 -4.184 1.00 16.15 245 PHE D O 1
ATOM 2015 N N . SER D 1 54 ? 4.745 15.323 -4.006 1.00 10.31 246 SER D N 1
ATOM 2016 C CA . SER D 1 54 ? 3.856 16.235 -3.300 1.00 14.73 246 SER D CA 1
ATOM 2017 C C . SER D 1 54 ? 2.692 16.678 -4.201 1.00 15.14 246 SER D C 1
ATOM 2018 O O . SER D 1 54 ? 2.836 16.780 -5.429 1.00 13.53 246 SER D O 1
ATOM 2021 N N . MET D 1 55 ? 1.545 16.978 -3.603 1.00 14.03 247 MET D N 1
ATOM 2022 C CA . MET D 1 55 ? 0.506 17.657 -4.353 1.00 10.45 247 MET D CA 1
ATOM 2023 C C . MET D 1 55 ? 1.029 19.012 -4.912 1.00 18.10 247 MET D C 1
ATOM 2024 O O . MET D 1 55 ? 0.537 19.525 -5.926 1.00 16.26 247 MET D O 1
ATOM 2029 N N . SER D 1 56 ? 2.046 19.584 -4.276 1.00 13.56 248 SER D N 1
ATOM 2030 C CA . SER D 1 56 ? 2.614 20.838 -4.764 1.00 12.39 248 SER D CA 1
ATOM 2031 C C . SER D 1 56 ? 3.166 20.694 -6.171 1.00 15.95 248 SER D C 1
ATOM 2032 O O . SER D 1 56 ? 3.272 21.687 -6.894 1.00 15.12 248 SER D O 1
ATOM 2035 N N . ASP D 1 57 ? 3.483 19.461 -6.580 1.00 13.24 249 ASP D N 1
ATOM 2036 C CA . ASP D 1 57 ? 3.969 19.194 -7.947 1.00 10.21 249 ASP D CA 1
ATOM 2037 C C . ASP D 1 57 ? 2.975 18.656 -8.915 1.00 12.84 249 ASP D C 1
ATOM 2038 O O . ASP D 1 57 ? 3.350 18.428 -10.041 1.00 10.31 249 ASP D O 1
ATOM 2043 N N . TYR D 1 58 ? 1.717 18.480 -8.491 1.00 12.11 250 TYR D N 1
ATOM 2044 C CA . TYR D 1 58 ? 0.689 17.862 -9.322 1.00 8.98 250 TYR D CA 1
ATOM 2045 C C . TYR D 1 58 ? 0.417 18.637 -10.603 1.00 10.29 250 TYR D C 1
ATOM 2046 O O . TYR D 1 58 ? 0.432 18.059 -11.697 1.00 8.93 250 TYR D O 1
ATOM 2055 N N . ARG D 1 59 ? 0.207 19.958 -10.483 1.00 18.92 251 ARG D N 1
ATOM 2056 C CA . ARG D 1 59 ? -0.105 20.800 -11.659 1.00 12.31 251 ARG D CA 1
ATOM 2057 C C . ARG D 1 59 ? 1.060 20.834 -12.652 1.00 14.32 251 ARG D C 1
ATOM 2058 O O . ARG D 1 59 ? 0.865 20.761 -13.871 1.00 10.25 251 ARG D O 1
ATOM 2061 N N . ALA D 1 60 ? 2.282 20.933 -12.142 1.00 16.26 252 ALA D N 1
ATOM 2062 C CA . ALA D 1 60 ? 3.444 20.847 -13.010 1.00 16.54 252 ALA D CA 1
ATOM 2063 C C . ALA D 1 60 ? 3.511 19.508 -13.721 1.00 12.06 252 ALA D C 1
ATOM 2064 O O . ALA D 1 60 ? 3.773 19.472 -14.905 1.00 19.97 252 ALA D O 1
ATOM 2066 N N . LEU D 1 61 ? 3.272 18.394 -13.013 1.00 15.00 253 LEU D N 1
ATOM 2067 C CA . LEU D 1 61 ? 3.343 17.082 -13.642 1.00 10.87 253 LEU D CA 1
ATOM 2068 C C . LEU D 1 61 ? 2.374 16.988 -14.798 1.00 12.87 253 LEU D C 1
ATOM 2069 O O . LEU D 1 61 ? 2.719 16.525 -15.906 1.00 12.68 253 LEU D O 1
ATOM 2074 N N . MET D 1 62 ? 1.144 17.438 -14.530 1.00 11.97 254 MET D N 1
ATOM 2075 C CA . MET D 1 62 ? 0.054 17.263 -15.463 1.00 10.85 254 MET D CA 1
ATOM 2076 C C . MET D 1 62 ? 0.277 18.134 -16.706 1.00 14.67 254 MET D C 1
ATOM 2077 O O . MET D 1 62 ? 0.036 17.704 -17.837 1.00 12.83 254 MET D O 1
ATOM 2082 N N . LYS D 1 63 ? 0.811 19.341 -16.470 1.00 15.85 255 LYS D N 1
ATOM 2083 C CA . LYS D 1 63 ? 1.247 20.259 -17.526 1.00 24.58 255 LYS D CA 1
ATOM 2084 C C . LYS D 1 63 ? 2.383 19.739 -18.412 1.00 16.28 255 LYS D C 1
ATOM 2085 O O . LYS D 1 63 ? 2.328 19.923 -19.616 1.00 22.17 255 LYS D O 1
ATOM 2088 N N . ALA D 1 64 ? 3.399 19.104 -17.840 1.00 14.26 256 ALA D N 1
ATOM 2089 C CA . ALA D 1 64 ? 4.447 18.497 -18.671 1.00 21.93 256 ALA D CA 1
ATOM 2090 C C . ALA D 1 64 ? 3.940 17.305 -19.469 1.00 19.28 256 ALA D C 1
ATOM 2091 O O . ALA D 1 64 ? 4.425 17.051 -20.562 1.00 20.49 256 ALA D O 1
ATOM 2093 N N . VAL D 1 65 ? 2.965 16.576 -18.933 1.00 18.41 257 VAL D N 1
ATOM 2094 C CA . VAL D 1 65 ? 2.545 15.336 -19.562 1.00 13.80 257 VAL D CA 1
ATOM 2095 C C . VAL D 1 65 ? 1.640 15.638 -20.739 1.00 15.08 257 VAL D C 1
ATOM 2096 O O . VAL D 1 65 ? 1.577 14.910 -21.725 1.00 20.67 257 VAL D O 1
ATOM 2100 N N . GLU D 1 66 ? 0.960 16.766 -20.658 1.00 18.00 258 GLU D N 1
ATOM 2101 C CA . GLU D 1 66 ? 0.085 17.177 -21.734 1.00 11.96 258 GLU D CA 1
ATOM 2102 C C . GLU D 1 66 ? 0.866 17.448 -23.030 1.00 19.47 258 GLU D C 1
ATOM 2103 O O . GLU D 1 66 ? 0.324 17.396 -24.143 1.00 19.94 258 GLU D O 1
ATOM 2109 N N . ARG D 1 67 ? 2.166 17.682 -22.852 1.00 24.69 259 ARG D N 1
ATOM 2110 C CA . ARG D 1 67 ? 3.099 17.890 -23.945 1.00 23.14 259 ARG D CA 1
ATOM 2111 C C . ARG D 1 67 ? 3.754 16.645 -24.504 1.00 24.86 259 ARG D C 1
ATOM 2112 O O . ARG D 1 67 ? 4.444 16.706 -25.519 1.00 26.45 259 ARG D O 1
ATOM 2116 N N . LEU D 1 68 ? 3.531 15.524 -23.844 1.00 19.71 260 LEU D N 1
ATOM 2117 C CA . LEU D 1 68 ? 4.060 14.260 -24.303 1.00 19.53 260 LEU D CA 1
ATOM 2118 C C . LEU D 1 68 ? 3.014 13.529 -25.096 1.00 20.79 260 LEU D C 1
ATOM 2119 O O . LEU D 1 68 ? 1.907 13.331 -24.634 1.00 22.86 260 LEU D O 1
ATOM 2124 N N . SER D 1 69 ? 3.374 13.139 -26.307 1.00 22.90 261 SER D N 1
ATOM 2125 C CA . SER D 1 69 ? 2.482 12.361 -27.130 1.00 19.50 261 SER D CA 1
ATOM 2126 C C . SER D 1 69 ? 2.564 10.877 -26.811 1.00 19.37 261 SER D C 1
ATOM 2127 O O . SER D 1 69 ? 1.826 10.086 -27.355 1.00 21.81 261 SER D O 1
ATOM 2130 N N . THR D 1 70 ? 3.467 10.488 -25.917 1.00 24.56 262 THR D N 1
ATOM 2131 C CA . THR D 1 70 ? 3.503 9.081 -25.517 1.00 19.27 262 THR D CA 1
ATOM 2132 C C . THR D 1 70 ? 3.095 8.819 -24.079 1.00 22.36 262 THR D C 1
ATOM 2133 O O . THR D 1 70 ? 3.266 7.706 -23.585 1.00 20.95 262 THR D O 1
ATOM 2137 N N . VAL D 1 71 ? 2.556 9.833 -23.408 1.00 15.69 263 VAL D N 1
ATOM 2138 C CA . VAL D 1 71 ? 1.968 9.642 -22.082 1.00 19.74 263 VAL D CA 1
ATOM 2139 C C . VAL D 1 71 ? 0.624 10.351 -21.934 1.00 13.98 263 VAL D C 1
ATOM 2140 O O . VAL D 1 71 ? 0.445 11.456 -22.433 1.00 22.18 263 VAL D O 1
ATOM 2144 N N . SER D 1 72 ? -0.326 9.711 -21.271 1.00 23.68 264 SER D N 1
ATOM 2145 C CA . SER D 1 72 ? -1.612 10.324 -20.965 1.00 16.65 264 SER D CA 1
ATOM 2146 C C . SER D 1 72 ? -1.954 9.920 -19.535 1.00 13.86 264 SER D C 1
ATOM 2147 O O . SER D 1 72 ? -1.949 8.753 -19.244 1.00 15.37 264 SER D O 1
ATOM 2150 N N . LEU D 1 73 ? -2.189 10.874 -18.636 1.00 13.78 265 LEU D N 1
ATOM 2151 C CA . LEU D 1 73 ? -2.555 10.519 -17.258 1.00 11.90 265 LEU D CA 1
ATOM 2152 C C . LEU D 1 73 ? -3.961 10.954 -16.826 1.00 17.04 265 LEU D C 1
ATOM 2153 O O . LEU D 1 73 ? -4.359 12.107 -17.015 1.00 17.77 265 LEU D O 1
ATOM 2158 N N . LYS D 1 74 ? -4.701 10.022 -16.233 1.00 12.41 266 LYS D N 1
ATOM 2159 C CA . LYS D 1 74 ? -5.964 10.333 -15.595 1.00 17.50 266 LYS D CA 1
ATOM 2160 C C . LYS D 1 74 ? -5.697 11.251 -14.392 1.00 17.09 266 LYS D C 1
ATOM 2161 O O . LYS D 1 74 ? -4.909 10.913 -13.524 1.00 16.01 266 LYS D O 1
ATOM 2167 N N . PRO D 1 75 ? -6.355 12.418 -14.348 1.00 14.05 267 PRO D N 1
ATOM 2168 C CA . PRO D 1 75 ? -6.206 13.340 -13.246 1.00 10.27 267 PRO D CA 1
ATOM 2169 C C . PRO D 1 75 ? -6.781 12.722 -11.994 1.00 13.89 267 PRO D C 1
ATOM 2170 O O . PRO D 1 75 ? -7.698 11.899 -12.023 1.00 10.12 267 PRO D O 1
ATOM 2174 N N . LEU D 1 76 ? -6.244 13.106 -10.857 1.00 16.16 268 LEU D N 1
ATOM 2175 C CA . LEU D 1 76 ? -6.879 12.692 -9.646 1.00 14.13 268 LEU D CA 1
ATOM 2176 C C . LEU D 1 76 ? -8.044 13.624 -9.379 1.00 24.62 268 LEU D C 1
ATOM 2177 O O . LEU D 1 76 ? -8.949 13.229 -8.671 1.00 31.51 268 LEU D O 1
#

Nearest PDB structures (foldseek):
  4o66-assembly3_C  TM=1.014E+00  e=1.658E-12  Mus musculus
  1ixr-assembly1_B  TM=4.497E-01  e=1.789E+00  Thermus thermophilus
  2ztd-assembly1_B  TM=4.537E-01  e=2.643E+00  Mycobacterium tuberculosis
  2h5x-assembly1_A  TM=4.363E-01  e=3.659E+00  Mycobacterium tuberculosis H37Rv
  4o66-assembly3_C  TM=1.014E+00  e=6.454E-13  Mus musculus

GO terms:
  GO:0008094 ATP-dependent activity, acting on DNA (F, IDA)

B-factor: mean 18.91, std 9.29, range [4.98, 116.71]